Protein AF-A0A379Z6U5-F1 (afdb_monomer)

Solvent-accessible surface area (backbone atoms only — not comparable to full-atom values): 15575 Å² total; per-residue (Å²): 134,88,82,63,94,86,76,64,78,90,74,69,80,68,64,31,36,33,32,33,70,75,71,80,88,78,58,94,69,78,56,52,78,29,74,42,62,67,61,48,60,70,67,71,66,78,42,59,33,38,37,38,33,49,62,50,71,61,37,39,52,42,42,52,54,39,56,63,33,85,69,37,49,79,29,48,32,24,27,69,61,86,31,93,47,34,81,52,61,39,72,45,70,59,59,93,86,44,64,69,60,50,53,54,40,50,58,46,55,75,65,66,77,73,74,89,65,92,46,61,67,57,55,51,52,50,47,43,65,56,37,75,86,61,62,97,50,72,45,84,37,81,92,43,48,70,36,53,45,38,61,58,42,33,62,70,52,76,33,71,68,51,28,49,54,51,50,52,54,33,43,77,67,66,76,46,76,93,88,74,92,86,80,79,83,45,58,39,92,86,78,50,34,24,86,81,56,73,75,72,56,42,92,86,78,62,42,67,92,69,78,94,68,63,71,42,72,38,89,90,78,71,52,70,47,47,47,71,69,23,55,51,102,87,48,46,29,39,81,86,78,64,51,68,63,89,73,85,79,82,128

Organism: NCBI:txid38313

Secondary structure (DSSP, 8-state):
----TTS--S-TT---EEEE---TTS--S--EEESSHHHHHHHT---SEEEEE--HHHHHHHHHHHHHSTTTTTSEEEESS--TTHHHHS--B--S--HHHHHHHHHHHHH--------HHHHHHHHHHHSTT-----EE-TTSTTSEE-HHHHHHHSSHHHHHHHHHHHHHTTSS---------PPPTTT---TT------TTT--S------EEE-TTT--EEEHHHHEETTEEB-TTT-PBP------

Structure (mmCIF, N/CA/C/O backbone):
data_AF-A0A379Z6U5-F1
#
_entry.id   AF-A0A379Z6U5-F1
#
loop_
_atom_site.group_PDB
_atom_site.id
_atom_site.type_symbol
_atom_site.label_atom_id
_atom_site.label_alt_id
_atom_site.label_comp_id
_atom_site.label_asym_id
_atom_site.label_entity_id
_atom_site.label_seq_id
_atom_site.pdbx_PDB_ins_code
_atom_site.Cartn_x
_atom_site.Cartn_y
_atom_site.Cartn_z
_atom_site.occupancy
_atom_site.B_iso_or_equiv
_atom_site.auth_seq_id
_atom_site.auth_comp_id
_atom_site.auth_asym_id
_atom_site.auth_atom_id
_atom_site.pdbx_PDB_model_num
ATOM 1 N N . MET A 1 1 ? 27.106 -13.205 -29.663 1.00 30.25 1 MET A N 1
ATOM 2 C CA . MET A 1 1 ? 26.415 -13.130 -30.966 1.00 30.25 1 MET A CA 1
ATOM 3 C C . MET A 1 1 ? 25.100 -12.434 -30.697 1.00 30.25 1 MET A C 1
ATOM 5 O O . MET A 1 1 ? 24.301 -12.972 -29.947 1.00 30.25 1 MET A O 1
ATOM 9 N N . SER A 1 2 ? 24.960 -11.198 -31.166 1.00 30.30 2 SER A N 1
ATOM 10 C CA . SER A 1 2 ? 23.811 -10.343 -30.867 1.00 30.30 2 SER A CA 1
ATOM 11 C C . SER A 1 2 ? 22.607 -10.814 -31.672 1.00 30.30 2 SER A C 1
ATOM 13 O O . SER A 1 2 ? 22.621 -10.712 -32.896 1.00 30.30 2 SER A O 1
ATOM 15 N N . ILE A 1 3 ? 21.597 -11.355 -30.995 1.00 31.55 3 ILE A N 1
ATOM 16 C CA . ILE A 1 3 ? 20.322 -11.697 -31.622 1.00 31.55 3 ILE A CA 1
ATOM 17 C C . ILE A 1 3 ? 19.499 -10.410 -31.664 1.00 31.55 3 ILE A C 1
ATOM 19 O O . ILE A 1 3 ? 19.127 -9.864 -30.627 1.00 31.55 3 ILE A O 1
ATOM 23 N N . THR A 1 4 ? 19.277 -9.878 -32.864 1.00 36.94 4 THR A N 1
ATOM 24 C CA . THR A 1 4 ? 18.363 -8.761 -33.097 1.00 36.94 4 THR A CA 1
ATOM 25 C C . THR A 1 4 ? 16.936 -9.275 -33.254 1.00 36.94 4 THR A C 1
ATOM 27 O O . THR A 1 4 ? 16.675 -10.374 -33.735 1.00 36.94 4 THR A O 1
ATOM 30 N N . ARG A 1 5 ? 15.995 -8.422 -32.851 1.00 40.56 5 ARG A N 1
ATOM 31 C CA . ARG A 1 5 ? 14.553 -8.654 -32.679 1.00 40.56 5 ARG A CA 1
ATOM 32 C C . ARG A 1 5 ? 13.773 -9.111 -33.931 1.00 40.56 5 ARG A C 1
ATOM 34 O O . ARG A 1 5 ? 12.556 -9.229 -33.868 1.00 40.56 5 ARG A O 1
ATOM 41 N N . ALA A 1 6 ? 14.445 -9.335 -35.059 1.00 36.47 6 ALA A N 1
ATOM 42 C CA . ALA A 1 6 ? 13.825 -9.688 -36.333 1.00 36.47 6 ALA A CA 1
ATOM 43 C C . ALA A 1 6 ? 13.586 -11.202 -36.518 1.00 36.47 6 ALA A C 1
ATOM 45 O O . ALA A 1 6 ? 12.763 -11.565 -37.351 1.00 36.47 6 ALA A O 1
ATOM 46 N N . ASP A 1 7 ? 14.232 -12.068 -35.728 1.00 30.22 7 ASP A N 1
ATOM 47 C CA . ASP A 1 7 ? 14.256 -13.520 -35.992 1.00 30.22 7 ASP A CA 1
ATOM 48 C C . ASP A 1 7 ? 13.428 -14.388 -35.021 1.00 30.22 7 ASP A C 1
ATOM 50 O O . ASP A 1 7 ? 13.522 -15.614 -35.057 1.00 30.22 7 ASP A O 1
ATOM 54 N N . ILE A 1 8 ? 12.603 -13.807 -34.142 1.00 39.53 8 ILE A N 1
ATOM 55 C CA . ILE A 1 8 ? 11.968 -14.575 -33.053 1.00 39.53 8 ILE A CA 1
ATOM 56 C C . ILE A 1 8 ? 10.470 -14.783 -33.305 1.00 39.53 8 ILE A C 1
ATOM 58 O O . ILE A 1 8 ? 9.631 -13.915 -33.063 1.00 39.53 8 ILE A O 1
ATOM 62 N N . SER A 1 9 ? 10.135 -15.988 -33.767 1.00 30.53 9 SER A N 1
ATOM 63 C CA . SER A 1 9 ? 8.777 -16.517 -33.871 1.00 30.53 9 SER A CA 1
ATOM 64 C C . SER A 1 9 ? 8.204 -16.864 -32.490 1.00 30.53 9 SER A C 1
ATOM 66 O O . SER A 1 9 ? 8.707 -17.765 -31.831 1.00 30.53 9 SER A O 1
ATOM 68 N N . VAL A 1 10 ? 7.112 -16.199 -32.097 1.00 35.62 10 VAL A N 1
ATOM 69 C CA . VAL A 1 10 ? 6.097 -16.617 -31.095 1.00 35.62 10 VAL A CA 1
ATOM 70 C C . VAL A 1 10 ? 6.553 -16.797 -29.623 1.00 35.62 10 VAL A C 1
ATOM 72 O O . VAL A 1 10 ? 5.736 -16.589 -28.734 1.00 35.62 10 VAL A O 1
ATOM 75 N N . GLU A 1 11 ? 7.833 -17.025 -29.319 1.00 37.97 11 GLU A N 1
ATOM 76 C CA . GLU A 1 11 ? 8.406 -17.038 -27.950 1.00 37.97 11 GLU A CA 1
ATOM 77 C C . GLU A 1 11 ? 8.866 -15.639 -27.465 1.00 37.97 11 GLU A C 1
ATOM 79 O O . GLU A 1 11 ? 9.409 -15.474 -26.375 1.00 37.97 11 GLU A O 1
ATOM 84 N N . ALA A 1 12 ? 8.621 -14.597 -28.265 1.00 39.97 12 ALA A N 1
ATOM 85 C CA . ALA A 1 12 ? 9.206 -13.257 -28.141 1.00 39.97 12 ALA A CA 1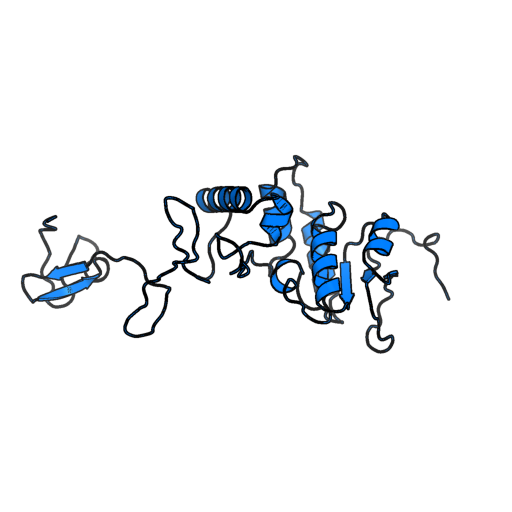
ATOM 86 C C . ALA A 1 12 ? 8.562 -12.308 -27.096 1.00 39.97 12 ALA A C 1
ATOM 88 O O . ALA A 1 12 ? 8.821 -11.107 -27.137 1.00 39.97 12 ALA A O 1
ATOM 89 N N . GLN A 1 13 ? 7.719 -12.788 -26.173 1.00 48.38 13 GLN A N 1
ATOM 90 C CA . GLN A 1 13 ? 6.998 -11.917 -25.217 1.00 48.38 13 GLN A CA 1
ATOM 91 C C . GLN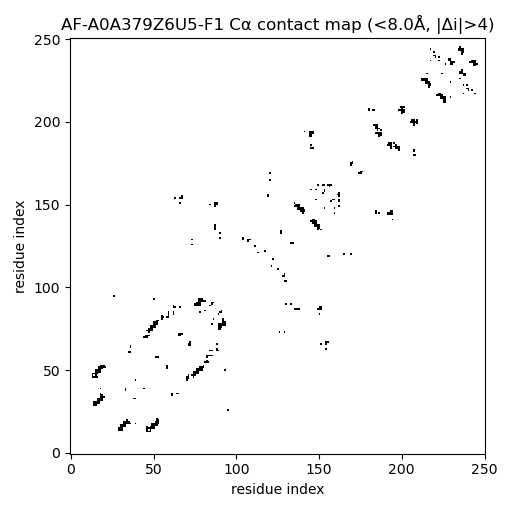 A 1 13 ? 7.673 -11.750 -23.846 1.00 48.38 13 GLN A C 1
ATOM 93 O O . GLN A 1 13 ? 7.189 -10.987 -23.018 1.00 48.38 13 GLN A O 1
ATOM 98 N N . ALA A 1 14 ? 8.808 -12.408 -23.607 1.00 61.72 14 ALA A N 1
ATOM 99 C CA . ALA A 1 14 ? 9.324 -12.597 -22.255 1.00 61.72 14 ALA A CA 1
ATOM 100 C C . ALA A 1 14 ? 10.752 -12.092 -22.014 1.00 61.72 14 ALA A C 1
ATOM 102 O O . ALA A 1 14 ? 11.354 -12.527 -21.040 1.00 61.72 14 ALA A O 1
ATOM 103 N N . ILE A 1 15 ? 11.330 -11.234 -22.866 1.00 73.50 15 ILE A N 1
ATOM 104 C CA . ILE A 1 15 ? 12.656 -10.670 -22.559 1.00 73.50 15 ILE A CA 1
ATOM 105 C C . ILE A 1 15 ? 12.474 -9.693 -21.391 1.00 73.50 15 ILE A C 1
ATOM 107 O O . ILE A 1 15 ? 11.819 -8.663 -21.568 1.00 73.50 15 ILE A O 1
ATOM 111 N N . PRO A 1 16 ? 12.987 -10.000 -20.186 1.00 83.88 16 PRO A N 1
ATOM 112 C CA . PRO A 1 16 ? 12.850 -9.096 -19.062 1.00 83.88 16 PRO A CA 1
ATOM 113 C C . PRO A 1 16 ? 13.709 -7.846 -19.286 1.00 83.88 16 PRO A C 1
ATOM 115 O O . PRO A 1 16 ? 14.782 -7.888 -19.891 1.00 83.88 16 PRO A O 1
ATOM 118 N N . CYS A 1 17 ? 13.244 -6.722 -18.759 1.00 89.81 17 CYS A N 1
ATOM 119 C CA . CYS A 1 17 ? 13.973 -5.464 -18.781 1.00 89.81 17 CYS A CA 1
ATOM 120 C C . CYS A 1 17 ? 14.811 -5.308 -17.506 1.00 89.81 17 CYS A C 1
ATOM 122 O O . CYS A 1 17 ? 14.369 -5.671 -16.414 1.00 89.81 17 CYS A O 1
ATOM 124 N N . TRP A 1 18 ? 16.009 -4.745 -17.639 1.00 91.00 18 TRP A N 1
ATOM 125 C CA . TRP A 1 18 ? 16.866 -4.303 -16.546 1.00 91.00 18 TRP A CA 1
ATOM 126 C C . TRP A 1 18 ? 17.101 -2.799 -16.654 1.00 91.00 18 TRP A C 1
ATOM 128 O O . TRP A 1 18 ? 17.550 -2.325 -17.692 1.00 91.00 18 TRP A O 1
ATOM 138 N N . ILE A 1 19 ? 16.859 -2.051 -15.580 1.00 92.25 19 ILE A N 1
ATOM 139 C CA . ILE A 1 19 ? 17.109 -0.609 -15.521 1.00 92.25 19 ILE A CA 1
ATOM 140 C C . ILE A 1 19 ? 18.116 -0.319 -14.407 1.00 92.25 19 ILE A C 1
ATOM 142 O O . ILE A 1 19 ? 1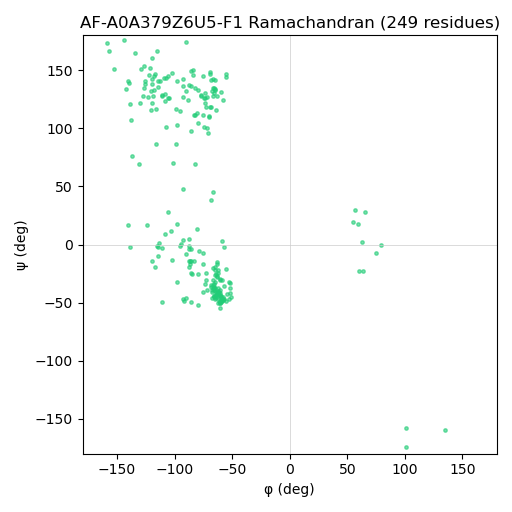7.878 -0.629 -13.235 1.00 92.25 19 ILE A O 1
ATOM 146 N N . GLY A 1 20 ? 19.238 0.299 -14.776 1.00 90.31 20 GLY A N 1
ATOM 147 C CA . GLY A 1 20 ? 20.309 0.687 -13.862 1.00 90.31 20 GLY A CA 1
ATOM 148 C C . GLY A 1 20 ? 21.510 -0.259 -13.868 1.00 90.31 20 GLY A C 1
ATOM 149 O O . GLY A 1 20 ? 21.770 -0.979 -14.832 1.00 90.31 20 GLY A O 1
ATOM 150 N N . PHE A 1 21 ? 22.284 -0.248 -12.782 1.00 85.06 21 PHE A N 1
ATOM 151 C CA . PHE A 1 21 ? 23.579 -0.930 -12.720 1.00 85.06 21 PHE A CA 1
ATOM 152 C C . PHE A 1 21 ? 23.421 -2.450 -12.824 1.00 85.06 21 PHE A C 1
ATOM 154 O O . PHE A 1 21 ? 22.653 -3.055 -12.075 1.00 85.06 21 PHE A O 1
ATOM 161 N N . ARG A 1 22 ? 24.181 -3.096 -13.712 1.00 79.12 22 ARG A N 1
ATOM 162 C CA . ARG A 1 22 ? 24.188 -4.557 -13.867 1.00 79.12 22 ARG A CA 1
ATOM 163 C C . ARG A 1 22 ? 25.590 -5.104 -13.614 1.00 79.12 22 ARG A C 1
ATOM 165 O O . ARG A 1 22 ? 26.499 -4.849 -14.397 1.00 79.12 22 ARG A O 1
ATOM 172 N N . ASN A 1 23 ? 25.749 -5.906 -12.562 1.00 66.94 23 ASN A N 1
ATOM 173 C CA . ASN A 1 23 ? 26.948 -6.728 -12.396 1.00 66.94 23 ASN A CA 1
ATOM 174 C C . ASN A 1 23 ? 26.765 -7.996 -13.238 1.00 66.94 23 ASN A C 1
ATOM 176 O O . ASN A 1 23 ? 25.893 -8.818 -12.954 1.00 66.94 23 ASN A O 1
ATOM 180 N N . SER A 1 24 ? 27.554 -8.131 -14.304 1.00 58.06 24 SER A N 1
ATOM 181 C CA . SER A 1 24 ? 27.420 -9.178 -15.328 1.00 58.06 24 SER A CA 1
ATOM 182 C C . SER A 1 24 ? 27.624 -10.609 -14.817 1.00 58.06 24 SER A C 1
ATOM 184 O O . SER A 1 24 ? 27.248 -11.551 -15.504 1.00 58.06 24 SER A O 1
ATOM 186 N N . GLU A 1 25 ? 28.191 -10.791 -13.625 1.00 56.94 25 GLU A N 1
ATOM 187 C CA . GLU A 1 25 ? 28.547 -12.110 -13.083 1.00 56.94 25 GLU A CA 1
ATOM 188 C C . GLU A 1 25 ? 27.408 -12.809 -12.321 1.00 56.94 25 GLU A C 1
ATOM 190 O O . GLU A 1 25 ? 27.499 -14.004 -12.058 1.00 56.94 25 GLU A O 1
ATOM 195 N N . SER A 1 26 ? 26.327 -12.104 -11.963 1.00 53.44 26 SER A N 1
ATOM 196 C CA . SER A 1 26 ? 25.316 -12.642 -11.033 1.00 53.44 26 SER A CA 1
ATOM 197 C C . SER A 1 26 ? 24.021 -13.142 -11.687 1.00 53.44 26 SER A C 1
ATOM 199 O O . SER A 1 26 ? 23.241 -13.818 -11.021 1.00 53.44 26 SER A O 1
ATOM 201 N N . TYR A 1 27 ? 23.766 -12.830 -12.965 1.00 61.00 27 TYR A N 1
ATOM 202 C CA . TYR A 1 27 ? 22.443 -13.018 -13.578 1.00 61.00 27 TYR A CA 1
ATOM 203 C C . TYR A 1 27 ? 22.553 -13.597 -14.995 1.00 61.00 27 TYR A C 1
ATOM 205 O O . TYR A 1 27 ? 22.955 -12.897 -15.924 1.00 61.00 27 TYR A O 1
ATOM 213 N N . SER A 1 28 ? 22.193 -14.875 -15.151 1.00 55.09 28 SER A N 1
ATOM 214 C CA . SER A 1 28 ? 22.367 -15.672 -16.378 1.00 55.09 28 SER A CA 1
ATOM 215 C C . SER A 1 28 ? 21.329 -15.422 -17.480 1.00 55.09 28 SER A C 1
ATOM 217 O O . SER A 1 28 ? 21.461 -15.984 -18.563 1.00 55.09 28 SER A O 1
ATOM 219 N N . THR A 1 29 ? 20.295 -14.614 -17.228 1.00 63.47 29 THR A N 1
ATOM 220 C CA . THR A 1 29 ? 19.213 -14.350 -18.191 1.00 63.47 29 THR A CA 1
ATOM 221 C C . THR A 1 29 ? 19.584 -13.233 -19.176 1.00 63.47 29 THR A C 1
ATOM 223 O O . THR A 1 29 ? 20.259 -12.261 -18.815 1.00 63.47 29 THR A O 1
ATOM 226 N N . ASP A 1 30 ? 19.109 -13.344 -20.418 1.00 75.69 30 ASP A N 1
ATOM 227 C CA . ASP A 1 30 ? 19.178 -12.274 -21.416 1.00 75.69 30 ASP A CA 1
ATOM 228 C C . ASP A 1 30 ? 18.180 -11.166 -21.044 1.00 75.69 30 ASP A C 1
ATOM 230 O O . ASP A 1 30 ? 16.978 -11.302 -21.251 1.00 75.69 30 ASP A O 1
ATOM 234 N N . PHE A 1 31 ? 18.678 -10.082 -20.443 1.00 81.69 31 PHE A N 1
ATOM 235 C CA . PHE A 1 31 ? 17.904 -8.869 -20.172 1.00 81.69 31 PHE A CA 1
ATOM 236 C C . PHE A 1 31 ? 18.168 -7.820 -21.248 1.00 81.69 31 PHE A C 1
ATOM 238 O O . PHE A 1 31 ? 19.325 -7.598 -21.622 1.00 81.69 31 PHE A O 1
ATOM 245 N N . GLU A 1 32 ? 17.123 -7.105 -21.655 1.00 87.06 32 GLU A N 1
ATOM 246 C CA . GLU A 1 32 ? 17.300 -5.817 -22.322 1.00 87.06 32 GLU A CA 1
ATOM 247 C C . GLU A 1 32 ? 17.642 -4.761 -21.268 1.00 87.06 32 GLU A C 1
ATOM 249 O O . GLU A 1 32 ? 16.969 -4.670 -20.243 1.00 87.06 32 GLU A O 1
ATOM 254 N N . VAL A 1 33 ? 18.729 -4.016 -21.475 1.00 88.81 33 VAL A N 1
ATOM 255 C CA . VAL A 1 33 ? 19.301 -3.137 -20.448 1.00 88.81 33 VAL A CA 1
ATOM 256 C C . VAL A 1 33 ? 19.102 -1.676 -20.826 1.00 88.81 33 VAL A C 1
ATOM 258 O O . VAL A 1 33 ? 19.510 -1.252 -21.905 1.00 88.81 33 VAL A O 1
ATOM 261 N N . PHE A 1 34 ? 18.552 -0.906 -19.893 1.00 89.00 34 PHE A N 1
ATOM 262 C CA . PHE A 1 34 ? 18.409 0.543 -19.954 1.00 89.00 34 PHE A CA 1
ATOM 263 C C . PHE A 1 34 ? 19.212 1.189 -18.824 1.00 89.00 34 PHE A C 1
ATOM 265 O O . PHE A 1 34 ? 19.331 0.635 -17.727 1.00 89.00 34 PHE A O 1
ATOM 272 N N . ASN A 1 35 ? 19.763 2.375 -19.075 1.00 85.25 35 ASN A N 1
ATOM 273 C CA . ASN A 1 35 ? 20.502 3.105 -18.045 1.00 85.25 35 ASN A CA 1
ATOM 274 C C . ASN A 1 35 ? 19.548 3.741 -17.029 1.00 85.25 35 ASN A C 1
ATOM 276 O O . ASN A 1 35 ? 19.801 3.691 -15.825 1.00 85.25 35 ASN A O 1
ATOM 280 N N . ASP A 1 36 ? 18.436 4.295 -17.515 1.00 87.56 36 ASP A N 1
ATOM 281 C CA . ASP A 1 36 ? 17.401 4.923 -16.704 1.00 87.56 36 ASP A CA 1
ATOM 282 C C . ASP A 1 36 ? 15.986 4.677 -17.262 1.00 87.56 36 ASP A C 1
ATOM 284 O O . ASP A 1 36 ? 15.788 4.038 -18.298 1.00 87.56 36 ASP A O 1
ATOM 288 N N . VAL A 1 37 ? 14.975 5.151 -16.528 1.00 88.62 37 VAL A N 1
ATOM 289 C CA . VAL A 1 37 ? 13.565 4.982 -16.909 1.00 88.62 37 VAL A CA 1
ATOM 290 C C . VAL A 1 37 ? 13.167 5.865 -18.092 1.00 88.62 37 VAL A C 1
ATOM 292 O O . VAL A 1 37 ? 12.244 5.511 -18.819 1.00 88.62 37 VAL A O 1
ATOM 295 N N . SER A 1 38 ? 13.849 6.982 -18.335 1.00 87.38 38 SER A N 1
ATOM 296 C CA . SER A 1 38 ? 13.539 7.851 -19.476 1.00 87.38 38 SER A CA 1
ATOM 297 C C . SER A 1 38 ? 13.841 7.133 -20.787 1.00 87.38 38 SER A C 1
ATOM 299 O O . SER A 1 38 ? 12.997 7.134 -21.683 1.00 87.38 38 SER A O 1
ATOM 301 N N . ASP A 1 39 ? 14.989 6.453 -20.863 1.00 86.56 39 ASP A N 1
ATOM 302 C CA . ASP A 1 39 ? 15.371 5.620 -22.008 1.00 86.56 39 ASP A CA 1
ATOM 303 C C . ASP A 1 39 ? 14.361 4.484 -22.235 1.00 86.56 39 ASP A C 1
ATOM 305 O O . ASP A 1 39 ? 13.924 4.238 -23.361 1.00 86.56 39 ASP A O 1
ATOM 309 N N . PHE A 1 40 ? 13.937 3.830 -21.149 1.00 87.81 40 PHE A N 1
ATOM 310 C CA . PHE A 1 40 ? 12.910 2.787 -21.181 1.00 87.81 40 PHE A CA 1
ATOM 311 C C . PHE A 1 40 ? 11.581 3.304 -21.753 1.00 87.81 40 PHE A C 1
ATOM 313 O O . PHE A 1 40 ? 10.992 2.684 -22.638 1.00 87.81 40 PHE A O 1
ATOM 320 N N . LEU A 1 41 ? 11.107 4.457 -21.273 1.00 85.81 41 LEU A N 1
ATOM 321 C CA . LEU A 1 41 ? 9.849 5.047 -21.733 1.00 85.81 41 LEU A CA 1
ATOM 322 C C . LEU A 1 41 ? 9.944 5.535 -23.182 1.00 85.81 41 LEU A C 1
ATOM 324 O O . LEU A 1 41 ? 8.974 5.412 -23.929 1.00 85.81 41 LEU A O 1
ATOM 328 N N . ALA A 1 42 ? 11.105 6.047 -23.596 1.00 85.12 42 ALA A N 1
ATOM 329 C CA . ALA A 1 42 ? 11.353 6.491 -24.964 1.00 85.12 42 ALA A CA 1
ATOM 330 C C . ALA A 1 42 ? 11.352 5.335 -25.975 1.00 85.12 42 ALA A C 1
ATOM 332 O O . ALA A 1 42 ? 10.955 5.535 -27.123 1.00 85.12 42 ALA A O 1
ATOM 333 N N . ALA A 1 43 ? 11.744 4.126 -25.558 1.00 82.75 43 ALA A N 1
ATOM 334 C CA . ALA A 1 43 ? 11.672 2.942 -26.409 1.00 82.75 43 ALA A CA 1
ATOM 335 C C . ALA A 1 43 ? 10.224 2.588 -26.800 1.00 82.75 43 ALA A C 1
ATOM 337 O O . ALA A 1 43 ? 10.002 2.007 -27.863 1.00 82.75 43 ALA A O 1
ATOM 338 N N . GLY A 1 44 ? 9.237 2.956 -25.971 1.00 77.19 44 GLY A N 1
ATOM 339 C CA . GLY A 1 44 ? 7.814 2.736 -26.253 1.00 77.19 44 GLY A CA 1
ATOM 340 C C . GLY A 1 44 ? 7.426 1.257 -26.309 1.00 77.19 44 GLY A C 1
ATOM 341 O O . GLY A 1 44 ? 6.513 0.882 -27.043 1.00 77.19 44 GLY A O 1
ATOM 342 N N . LEU A 1 45 ? 8.155 0.412 -25.579 1.00 77.06 45 LEU A N 1
ATOM 343 C CA . LEU A 1 45 ? 7.976 -1.034 -25.564 1.00 77.06 45 LEU A CA 1
ATOM 344 C C . LEU A 1 45 ? 7.297 -1.480 -24.270 1.00 77.06 45 LEU A C 1
ATOM 346 O O . LEU A 1 45 ? 7.572 -0.948 -23.194 1.00 77.06 45 LEU A O 1
ATOM 350 N N . ASP A 1 46 ? 6.458 -2.504 -24.382 1.00 81.31 46 ASP A N 1
ATOM 351 C CA . ASP A 1 46 ? 5.831 -3.135 -23.229 1.00 81.31 46 ASP A CA 1
ATOM 352 C C . ASP A 1 46 ? 6.729 -4.250 -22.695 1.00 81.31 46 ASP A C 1
ATOM 354 O O . ASP A 1 46 ? 7.078 -5.185 -23.419 1.00 81.31 46 ASP A O 1
ATOM 358 N N . TYR A 1 47 ? 7.063 -4.166 -21.408 1.00 86.50 47 TYR A N 1
ATOM 359 C CA . TYR A 1 47 ? 7.776 -5.219 -20.693 1.00 86.50 47 TYR A CA 1
ATOM 360 C C . TYR A 1 47 ? 6.918 -5.747 -19.564 1.00 86.50 47 TYR A C 1
ATOM 362 O O . TYR A 1 47 ? 6.359 -4.996 -18.766 1.00 86.50 47 TYR A O 1
ATOM 370 N N . GLU A 1 48 ? 6.847 -7.067 -19.474 1.00 87.00 48 GLU A N 1
ATOM 371 C CA . GLU A 1 48 ? 6.073 -7.739 -18.437 1.00 87.00 48 GLU A CA 1
ATOM 372 C C . GLU A 1 48 ? 6.856 -7.900 -17.136 1.00 87.00 48 GLU A C 1
ATOM 374 O O . GLU A 1 48 ? 6.255 -7.948 -16.065 1.00 87.00 48 GLU A O 1
ATOM 379 N N . VAL A 1 49 ? 8.187 -7.933 -17.228 1.00 90.00 49 VAL A N 1
ATOM 380 C CA . VAL A 1 49 ? 9.111 -8.017 -16.096 1.00 90.00 49 VAL A CA 1
ATOM 381 C C . VAL A 1 49 ? 10.131 -6.894 -16.208 1.00 90.00 49 VAL A C 1
ATOM 383 O O . VAL A 1 49 ? 10.781 -6.741 -17.242 1.00 90.00 49 VAL A O 1
ATOM 386 N N . ILE A 1 50 ? 10.280 -6.121 -15.135 1.00 93.00 50 ILE A N 1
ATOM 387 C CA . ILE A 1 50 ? 11.201 -4.988 -15.049 1.00 93.00 50 ILE A CA 1
ATOM 388 C C . ILE A 1 50 ? 12.010 -5.133 -13.763 1.00 93.00 50 ILE A C 1
ATOM 390 O O . ILE A 1 50 ? 11.445 -5.180 -12.674 1.00 93.00 50 ILE A O 1
ATOM 394 N N . CYS A 1 51 ? 13.330 -5.191 -13.876 1.00 93.25 51 CYS A N 1
ATOM 395 C CA . CYS A 1 51 ? 14.251 -5.273 -12.749 1.00 93.25 51 CYS A CA 1
ATOM 396 C C . CYS A 1 51 ? 14.950 -3.929 -12.557 1.00 93.25 51 CYS A C 1
ATOM 398 O O . CYS A 1 51 ? 15.548 -3.411 -13.496 1.00 93.25 51 CYS A O 1
ATOM 400 N N . LEU A 1 52 ? 14.885 -3.365 -11.352 1.00 95.00 52 LEU A N 1
ATOM 401 C CA . LEU A 1 52 ? 15.503 -2.085 -11.013 1.00 95.00 52 LEU A CA 1
ATOM 402 C C . LEU A 1 52 ? 16.707 -2.291 -10.098 1.00 95.00 52 LEU A C 1
ATOM 404 O O . LEU A 1 52 ? 16.603 -2.931 -9.047 1.00 95.00 52 LEU A O 1
ATOM 408 N N . ASN A 1 53 ? 17.832 -1.694 -10.477 1.00 94.00 53 ASN A N 1
ATOM 409 C CA . ASN A 1 53 ? 19.004 -1.566 -9.620 1.00 94.00 53 ASN A CA 1
ATOM 410 C C . ASN A 1 53 ? 19.590 -0.157 -9.744 1.00 94.00 53 ASN A C 1
ATOM 412 O O . ASN A 1 53 ? 20.592 0.077 -10.425 1.00 94.00 53 ASN A O 1
ATOM 416 N N . LEU A 1 54 ? 18.917 0.795 -9.104 1.00 94.31 54 LEU A N 1
ATOM 417 C CA . LEU A 1 54 ? 19.262 2.213 -9.128 1.00 94.31 54 LEU A CA 1
ATOM 418 C C . LEU A 1 54 ? 19.571 2.707 -7.70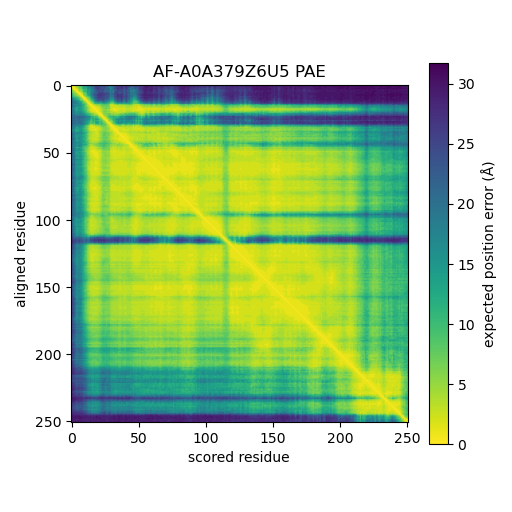4 1.00 94.31 54 LEU A C 1
ATOM 420 O O . LEU A 1 54 ? 19.148 2.084 -6.727 1.00 94.31 54 LEU A O 1
ATOM 424 N N . PRO A 1 55 ? 20.275 3.843 -7.549 1.00 95.00 55 PRO A N 1
ATOM 425 C CA . PRO A 1 55 ? 20.370 4.524 -6.260 1.00 95.00 55 PRO A CA 1
ATOM 426 C C . PRO A 1 55 ? 18.975 4.833 -5.702 1.00 95.00 55 PRO A C 1
ATOM 428 O O . PRO A 1 55 ? 18.065 5.133 -6.471 1.00 95.00 55 PRO A O 1
ATOM 431 N N . ALA A 1 56 ? 18.808 4.796 -4.376 1.00 95.56 56 ALA A N 1
ATOM 432 C CA . ALA A 1 56 ? 17.490 4.809 -3.727 1.00 95.56 56 ALA A CA 1
ATOM 433 C C . ALA A 1 56 ? 16.552 5.936 -4.205 1.00 95.56 56 ALA A C 1
ATOM 435 O O . ALA A 1 56 ? 15.394 5.669 -4.514 1.00 95.56 56 ALA A O 1
ATOM 436 N N . GLU A 1 57 ? 17.055 7.168 -4.326 1.00 95.56 57 GLU A N 1
ATOM 437 C CA . GLU A 1 57 ? 16.265 8.317 -4.794 1.00 95.56 57 GLU A CA 1
ATOM 438 C C . GLU A 1 57 ? 15.808 8.155 -6.253 1.00 95.56 57 GLU A C 1
ATOM 440 O O . GLU A 1 57 ? 14.630 8.324 -6.565 1.00 95.56 57 GLU A O 1
ATOM 445 N N . ALA A 1 58 ? 16.719 7.756 -7.146 1.00 95.38 58 ALA A N 1
ATOM 446 C CA . ALA A 1 58 ? 16.398 7.502 -8.549 1.00 95.38 58 ALA A CA 1
ATOM 447 C C . ALA A 1 58 ? 15.454 6.300 -8.710 1.00 95.38 58 ALA A C 1
ATOM 449 O O . ALA A 1 58 ? 14.587 6.308 -9.582 1.00 95.38 58 ALA A O 1
ATOM 450 N N . GLN A 1 59 ? 15.583 5.285 -7.852 1.00 96.75 59 GLN A N 1
ATOM 451 C CA . GLN A 1 59 ? 14.706 4.120 -7.852 1.00 96.75 59 GLN A CA 1
ATOM 452 C C . GLN A 1 59 ? 13.276 4.474 -7.433 1.00 96.75 59 GLN A C 1
ATOM 454 O O . GLN A 1 59 ? 12.326 3.994 -8.046 1.00 96.75 59 GLN A O 1
ATOM 459 N N . ASP A 1 60 ? 13.102 5.329 -6.427 1.00 97.19 60 ASP A N 1
ATOM 460 C CA . ASP A 1 60 ? 11.774 5.787 -6.011 1.00 97.19 60 ASP A CA 1
ATOM 461 C C . ASP A 1 60 ? 11.087 6.594 -7.125 1.00 97.19 60 ASP A C 1
ATOM 463 O O . ASP A 1 60 ? 9.909 6.367 -7.412 1.00 97.19 60 ASP A O 1
ATOM 467 N N . GLN A 1 61 ? 11.831 7.457 -7.826 1.00 96.81 61 GLN A N 1
ATOM 468 C CA . GLN A 1 61 ? 11.316 8.166 -9.005 1.00 96.81 61 GLN A CA 1
ATOM 469 C C . GLN A 1 61 ? 10.961 7.208 -10.147 1.00 96.81 61 GLN A C 1
ATOM 471 O O . GLN A 1 61 ? 9.890 7.327 -10.743 1.00 96.81 61 GLN A O 1
ATOM 476 N N . ALA A 1 62 ? 11.815 6.218 -10.410 1.00 96.56 62 ALA A N 1
ATOM 477 C CA . ALA A 1 62 ? 11.571 5.170 -11.393 1.00 96.56 62 ALA A CA 1
ATOM 478 C C . ALA A 1 62 ? 10.282 4.388 -11.094 1.00 96.56 62 ALA A C 1
ATOM 480 O O . ALA A 1 62 ? 9.446 4.198 -11.977 1.00 96.56 62 ALA A O 1
ATOM 481 N N . LEU A 1 63 ? 10.086 3.974 -9.840 1.00 97.56 63 LEU A N 1
ATOM 482 C CA . LEU A 1 63 ? 8.889 3.261 -9.394 1.00 97.56 63 LEU A CA 1
ATOM 483 C C . LEU A 1 63 ? 7.619 4.093 -9.593 1.00 97.56 63 LEU A C 1
ATOM 485 O O . LEU A 1 63 ? 6.621 3.570 -10.089 1.00 97.56 63 LEU A O 1
ATOM 489 N N . ILE A 1 64 ? 7.659 5.382 -9.241 1.00 97.00 64 ILE A N 1
ATOM 490 C CA . ILE A 1 64 ? 6.547 6.315 -9.465 1.00 97.00 64 ILE A CA 1
ATOM 491 C C . ILE A 1 64 ? 6.236 6.420 -10.959 1.00 97.00 64 ILE A C 1
ATOM 493 O O . ILE A 1 64 ? 5.085 6.250 -11.357 1.00 97.00 64 ILE A O 1
ATOM 497 N N . GLN A 1 65 ? 7.251 6.663 -11.792 1.00 95.62 65 GLN A N 1
ATOM 498 C CA . GLN A 1 65 ? 7.079 6.811 -13.236 1.00 95.62 65 GLN A CA 1
ATOM 499 C C . GLN A 1 65 ? 6.478 5.552 -13.860 1.00 95.62 65 GLN A C 1
ATOM 501 O O . GLN A 1 65 ? 5.468 5.651 -14.548 1.00 95.62 65 GLN A O 1
ATOM 506 N N . LEU A 1 66 ? 7.027 4.370 -13.571 1.00 95.19 66 LEU A N 1
ATOM 507 C CA . LEU A 1 66 ? 6.522 3.102 -14.101 1.00 95.19 66 LEU A CA 1
ATOM 508 C C . LEU A 1 66 ? 5.080 2.822 -13.647 1.00 95.19 66 LEU A C 1
ATOM 510 O O . LEU A 1 66 ? 4.237 2.428 -14.447 1.00 95.19 66 LEU A O 1
ATOM 514 N N . ARG A 1 67 ? 4.740 3.091 -12.382 1.00 94.81 67 ARG A N 1
ATOM 515 C CA . ARG A 1 67 ? 3.367 2.910 -11.878 1.00 94.81 67 ARG A CA 1
ATOM 516 C C . ARG A 1 67 ? 2.383 3.992 -12.329 1.00 94.81 67 ARG A C 1
ATOM 518 O O . ARG A 1 67 ? 1.188 3.837 -12.105 1.00 94.81 67 ARG A O 1
ATOM 525 N N . CYS A 1 68 ? 2.835 5.054 -12.983 1.00 92.56 68 CYS A N 1
ATOM 526 C CA . CYS A 1 68 ? 1.948 6.009 -13.648 1.00 92.56 68 CYS A CA 1
ATOM 527 C C . CYS A 1 68 ? 1.612 5.608 -15.091 1.00 92.56 68 CYS A C 1
ATOM 529 O O . CYS A 1 68 ? 0.629 6.105 -15.639 1.00 92.56 68 CYS A O 1
ATOM 531 N N . GLN A 1 69 ? 2.404 4.735 -15.720 1.00 89.44 69 GLN A N 1
ATOM 532 C CA . GLN A 1 69 ? 2.245 4.411 -17.137 1.00 89.44 69 GLN A CA 1
ATOM 533 C C . GLN A 1 69 ? 1.300 3.225 -17.347 1.00 89.44 69 GLN A C 1
ATOM 535 O O . GLN A 1 69 ? 1.491 2.179 -16.724 1.00 89.44 69 GLN A O 1
ATOM 540 N N . PRO A 1 70 ? 0.315 3.317 -18.261 1.00 86.44 70 PRO A N 1
ATOM 541 C CA . PRO A 1 70 ? -0.581 2.199 -18.557 1.00 86.44 70 PRO A CA 1
ATOM 542 C C . PRO A 1 70 ? 0.143 0.920 -19.007 1.00 86.44 70 PRO A C 1
ATOM 544 O O . PRO A 1 70 ? -0.276 -0.172 -18.629 1.00 86.44 70 PRO A O 1
ATOM 547 N N . SER A 1 71 ? 1.237 1.056 -19.765 1.00 85.44 71 SER A N 1
ATOM 548 C CA . SER A 1 71 ? 2.038 -0.057 -20.297 1.00 85.44 71 SER A CA 1
ATOM 549 C C . SER A 1 71 ? 2.749 -0.870 -19.214 1.00 85.44 71 SER A C 1
ATOM 551 O O . SER A 1 71 ? 2.818 -2.094 -19.301 1.00 85.44 71 SER A O 1
ATOM 553 N N . SER A 1 72 ? 3.246 -0.214 -18.163 1.00 91.06 72 SER A N 1
ATOM 554 C CA . SER A 1 72 ? 4.032 -0.858 -17.103 1.00 91.06 72 SER A CA 1
ATOM 555 C C . SER A 1 72 ? 3.319 -0.943 -15.752 1.00 91.06 72 SER A C 1
ATOM 557 O O . SER A 1 72 ? 3.817 -1.606 -14.840 1.00 91.06 72 SER A O 1
ATOM 559 N N . PHE A 1 73 ? 2.108 -0.389 -15.613 1.00 91.94 73 PHE A N 1
ATOM 560 C CA . PHE A 1 73 ? 1.332 -0.466 -14.371 1.00 91.94 73 PHE A CA 1
ATOM 561 C C . PHE A 1 73 ? 1.135 -1.911 -13.887 1.00 91.94 73 PHE A C 1
ATOM 563 O O . PHE A 1 73 ? 1.295 -2.188 -12.699 1.00 91.94 73 PHE A O 1
ATOM 570 N N . MET A 1 74 ? 0.836 -2.836 -14.806 1.00 91.81 74 MET A N 1
ATOM 571 C CA . MET A 1 74 ? 0.643 -4.269 -14.524 1.00 91.81 74 MET A CA 1
ATOM 572 C C . MET A 1 74 ? 1.919 -5.108 -14.680 1.00 91.81 74 MET A C 1
ATOM 574 O O . MET A 1 74 ? 1.861 -6.335 -14.566 1.00 91.81 74 MET A O 1
ATOM 578 N N . ALA A 1 75 ? 3.062 -4.486 -14.969 1.00 92.50 75 ALA A N 1
ATOM 579 C CA . ALA A 1 75 ? 4.328 -5.197 -15.057 1.00 92.50 75 ALA A CA 1
ATOM 580 C C . ALA A 1 75 ? 4.777 -5.670 -13.669 1.00 92.50 75 ALA A C 1
ATOM 582 O O . ALA A 1 75 ? 4.535 -5.007 -12.650 1.00 92.50 75 ALA A O 1
ATOM 583 N N . MET A 1 76 ? 5.445 -6.820 -13.642 1.00 93.75 76 MET A N 1
ATOM 584 C CA . MET A 1 76 ? 6.157 -7.324 -12.480 1.00 93.75 76 MET A CA 1
ATOM 585 C C . MET A 1 76 ? 7.451 -6.524 -12.315 1.00 93.75 76 MET A C 1
ATOM 587 O O . MET A 1 76 ? 8.439 -6.764 -13.004 1.00 93.75 76 MET A O 1
ATOM 591 N N . ILE A 1 77 ? 7.443 -5.566 -11.395 1.00 95.50 77 ILE A N 1
ATOM 592 C CA . ILE A 1 77 ? 8.602 -4.730 -11.086 1.00 95.50 77 ILE A CA 1
ATOM 593 C C . ILE A 1 77 ? 9.339 -5.333 -9.893 1.00 95.50 77 ILE A C 1
ATOM 595 O O . ILE A 1 77 ? 8.799 -5.372 -8.789 1.00 95.50 77 ILE A O 1
ATOM 599 N N . LYS A 1 78 ? 10.572 -5.789 -10.088 1.00 94.56 78 LYS A N 1
ATOM 600 C CA . LYS A 1 78 ? 11.441 -6.329 -9.039 1.00 94.56 78 LYS A CA 1
ATOM 601 C C . LYS A 1 78 ? 12.579 -5.360 -8.757 1.00 94.56 78 LYS A C 1
ATOM 603 O O . LYS A 1 78 ? 13.105 -4.746 -9.678 1.00 94.56 78 LYS A O 1
ATOM 608 N N . VAL A 1 79 ? 12.979 -5.233 -7.498 1.00 95.44 79 VAL A N 1
ATOM 609 C CA . VAL A 1 79 ? 14.129 -4.397 -7.112 1.00 95.44 79 VAL A CA 1
ATOM 610 C C . VAL A 1 79 ? 15.260 -5.268 -6.589 1.00 95.44 79 VAL A C 1
ATOM 612 O O . VAL A 1 79 ? 15.017 -6.244 -5.883 1.00 95.44 79 VAL A O 1
ATOM 615 N N . ILE A 1 80 ? 16.499 -4.934 -6.929 1.00 93.25 80 ILE A N 1
ATOM 616 C CA . ILE A 1 80 ? 17.670 -5.658 -6.421 1.00 93.25 80 ILE A CA 1
ATOM 617 C C . ILE A 1 80 ? 17.977 -5.170 -5.006 1.00 93.25 80 ILE A C 1
ATOM 619 O O . ILE A 1 80 ? 18.061 -5.959 -4.067 1.00 93.25 80 ILE A O 1
ATOM 623 N N . THR A 1 81 ? 18.091 -3.851 -4.853 1.00 93.12 81 THR A N 1
ATOM 624 C CA . THR A 1 81 ? 18.310 -3.194 -3.564 1.00 93.12 81 THR A CA 1
ATOM 625 C C . THR A 1 81 ? 17.046 -2.421 -3.193 1.00 93.12 81 THR A C 1
ATOM 627 O O . THR A 1 81 ? 16.567 -1.644 -4.018 1.00 93.12 81 THR A O 1
ATOM 630 N N . PRO A 1 82 ? 16.467 -2.607 -1.996 1.00 96.12 82 PRO A N 1
ATOM 631 C CA . PRO A 1 82 ? 15.256 -1.892 -1.614 1.00 96.12 82 PRO A CA 1
ATOM 632 C C . PRO A 1 82 ? 15.514 -0.391 -1.414 1.00 96.12 82 PRO A C 1
ATOM 634 O O . PRO A 1 82 ? 16.524 0.024 -0.850 1.00 96.12 82 PRO A O 1
ATOM 637 N N . SER A 1 83 ? 14.546 0.411 -1.840 1.00 96.88 83 SER A N 1
ATOM 638 C CA . SER A 1 83 ? 14.409 1.849 -1.587 1.00 96.88 83 SER A CA 1
ATOM 639 C C . SER A 1 83 ? 13.152 2.115 -0.736 1.00 96.88 83 SER A C 1
ATOM 641 O O . SER A 1 83 ? 12.312 1.215 -0.612 1.00 96.88 83 SER A O 1
ATOM 643 N N . PRO A 1 84 ? 12.970 3.317 -0.157 1.00 96.56 84 PRO A N 1
ATOM 644 C CA . PRO A 1 84 ? 11.800 3.634 0.666 1.00 96.56 84 PRO A CA 1
ATOM 645 C C . PRO A 1 84 ? 10.445 3.325 0.015 1.00 96.56 84 PRO A C 1
ATOM 647 O O . PRO A 1 84 ? 9.550 2.844 0.710 1.00 96.56 84 PRO A O 1
ATOM 650 N N . LEU A 1 85 ? 10.277 3.530 -1.301 1.00 97.12 85 LEU A N 1
ATOM 651 C CA . LEU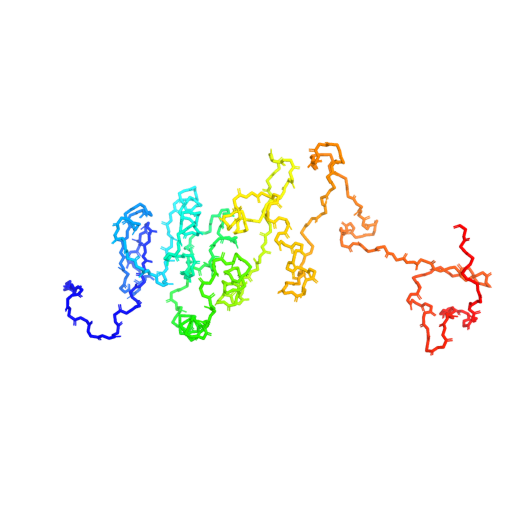 A 1 85 ? 9.014 3.221 -1.987 1.00 97.12 85 LEU A CA 1
ATOM 652 C C . LEU A 1 85 ? 8.891 1.778 -2.495 1.00 97.12 85 LEU A C 1
ATOM 654 O O . LEU A 1 85 ? 7.826 1.391 -2.984 1.00 97.12 85 LEU A O 1
ATOM 658 N N . SER A 1 86 ? 9.936 0.958 -2.362 1.00 97.12 86 SER A N 1
ATOM 659 C CA . SER A 1 86 ? 9.960 -0.402 -2.916 1.00 97.12 86 SER A CA 1
ATOM 660 C C . SER A 1 86 ? 8.856 -1.301 -2.355 1.00 97.12 86 SER A C 1
ATOM 662 O O . SER A 1 86 ? 8.213 -2.006 -3.125 1.00 97.12 86 SER A O 1
ATOM 664 N N . GLU A 1 87 ? 8.571 -1.250 -1.050 1.00 95.44 87 GLU A N 1
ATOM 665 C CA . GLU A 1 87 ? 7.505 -2.071 -0.442 1.00 95.44 87 GLU A CA 1
ATOM 666 C C . GLU A 1 87 ? 6.102 -1.701 -0.964 1.00 95.44 87 GLU A C 1
ATOM 668 O O . GLU A 1 87 ? 5.202 -2.538 -0.991 1.00 95.44 87 GLU A O 1
ATOM 673 N N . TYR A 1 88 ? 5.913 -0.459 -1.417 1.00 97.00 88 TYR A N 1
ATOM 674 C CA . TYR A 1 88 ? 4.604 0.067 -1.803 1.00 97.00 88 TYR A CA 1
ATOM 675 C C . TYR A 1 88 ? 4.357 0.018 -3.310 1.00 97.00 88 TYR A C 1
ATOM 677 O O . TYR A 1 88 ? 3.207 -0.112 -3.734 1.00 97.00 88 TYR A O 1
ATOM 685 N N . LEU A 1 89 ? 5.410 0.164 -4.118 1.00 97.62 89 LEU A N 1
ATOM 686 C CA . LEU A 1 89 ? 5.307 0.306 -5.571 1.00 97.62 89 LEU A CA 1
ATOM 687 C C . LEU A 1 89 ? 5.973 -0.835 -6.349 1.00 97.62 89 LEU A C 1
ATOM 689 O O . LEU A 1 89 ? 5.612 -1.039 -7.506 1.00 97.62 89 LEU A O 1
ATOM 693 N N . ALA A 1 90 ? 6.886 -1.612 -5.763 1.00 97.25 90 ALA A N 1
ATOM 694 C CA . ALA A 1 90 ? 7.449 -2.796 -6.416 1.00 97.25 90 ALA A CA 1
ATOM 695 C C . ALA A 1 90 ? 6.633 -4.067 -6.102 1.00 97.25 90 ALA A C 1
ATOM 697 O O . ALA A 1 90 ? 5.698 -4.067 -5.303 1.00 97.25 90 ALA A O 1
ATOM 698 N N . ASN A 1 91 ? 6.999 -5.173 -6.746 1.00 95.62 91 ASN A N 1
ATOM 699 C CA . ASN A 1 91 ? 6.459 -6.518 -6.533 1.00 95.62 91 ASN A CA 1
ATOM 700 C C . ASN A 1 91 ? 7.457 -7.417 -5.779 1.00 95.62 91 ASN A C 1
ATOM 702 O O . ASN A 1 91 ? 7.457 -8.638 -5.941 1.00 95.62 91 ASN A O 1
ATOM 706 N N . GLY A 1 92 ? 8.319 -6.809 -4.961 1.00 94.31 92 GLY A N 1
ATOM 707 C CA . GLY A 1 92 ? 9.299 -7.494 -4.122 1.00 94.31 92 GLY A CA 1
ATOM 708 C C . GLY A 1 92 ? 10.723 -7.481 -4.676 1.00 94.31 92 GLY A C 1
ATOM 709 O O . GLY A 1 92 ? 11.032 -6.823 -5.672 1.00 94.31 92 GLY A O 1
ATOM 710 N N . LEU A 1 93 ? 11.598 -8.206 -3.982 1.00 93.56 93 LEU A N 1
ATOM 711 C CA . LEU A 1 93 ? 13.007 -8.310 -4.343 1.00 93.56 93 LEU A CA 1
ATOM 712 C C . LEU A 1 93 ? 13.197 -9.221 -5.555 1.00 93.56 93 LEU A C 1
ATOM 714 O O . LEU A 1 93 ? 12.495 -10.223 -5.705 1.00 93.56 93 LEU A O 1
ATOM 718 N N . PHE A 1 94 ? 14.168 -8.881 -6.396 1.00 90.81 94 PHE A N 1
ATOM 719 C CA . PHE A 1 94 ? 14.609 -9.751 -7.473 1.00 90.81 94 PHE A CA 1
ATOM 720 C C . PHE A 1 94 ? 15.266 -11.010 -6.898 1.00 90.81 94 PHE A C 1
ATOM 722 O O . PHE A 1 94 ? 16.087 -10.934 -5.984 1.00 90.81 94 PHE A O 1
ATOM 729 N N . GLN A 1 95 ? 14.905 -12.166 -7.449 1.00 85.69 95 GLN A N 1
ATOM 730 C CA . GLN A 1 95 ? 15.535 -13.451 -7.164 1.00 85.69 95 GLN A CA 1
ATOM 731 C C . GLN A 1 95 ? 15.961 -14.072 -8.499 1.00 85.69 95 GLN A C 1
ATOM 733 O O . GLN A 1 95 ? 15.156 -14.051 -9.427 1.00 85.69 95 GLN A O 1
ATOM 738 N N . PRO A 1 96 ? 17.181 -14.626 -8.627 1.00 76.25 96 PRO A N 1
ATOM 739 C CA . PRO A 1 96 ? 17.654 -15.193 -9.893 1.00 76.25 96 PRO A CA 1
ATOM 740 C C . PRO A 1 96 ? 16.778 -16.331 -10.441 1.00 76.25 96 PRO A C 1
ATOM 742 O O . PRO A 1 96 ? 16.667 -16.483 -11.653 1.00 76.25 96 PRO A O 1
ATOM 745 N N . ASP A 1 97 ? 16.133 -17.102 -9.563 1.00 77.88 97 ASP A N 1
ATOM 746 C CA . ASP A 1 97 ? 15.241 -18.207 -9.928 1.00 77.88 97 ASP A CA 1
ATOM 747 C C . ASP A 1 97 ? 13.762 -17.794 -9.823 1.00 77.88 97 ASP A C 1
ATOM 749 O O . ASP A 1 97 ? 13.036 -18.198 -8.916 1.00 77.88 97 ASP A O 1
ATOM 753 N N . PHE A 1 98 ? 13.316 -16.920 -10.731 1.00 80.50 98 PHE A N 1
ATOM 754 C CA . PHE A 1 98 ? 11.945 -16.384 -10.748 1.00 80.50 98 PHE A CA 1
ATOM 755 C C . PHE A 1 98 ? 11.048 -17.016 -11.826 1.00 80.50 98 PHE A C 1
ATOM 757 O O . PHE A 1 98 ? 9.942 -16.534 -12.076 1.00 80.50 98 PHE A O 1
ATOM 764 N N . LYS A 1 99 ? 11.484 -18.114 -12.463 1.00 80.56 99 LYS A N 1
ATOM 765 C CA . LYS A 1 99 ? 10.751 -18.756 -13.569 1.00 80.56 99 LYS A CA 1
ATOM 766 C C . LYS A 1 99 ? 9.330 -19.158 -13.169 1.00 80.56 99 LYS A C 1
ATOM 768 O O . LYS A 1 99 ? 8.379 -18.857 -13.882 1.00 80.56 99 LYS A O 1
ATOM 773 N N . GLN A 1 100 ? 9.181 -19.792 -12.007 1.00 84.00 100 GLN A N 1
ATOM 774 C CA . GLN A 1 100 ? 7.868 -20.201 -11.508 1.00 84.00 100 GLN A CA 1
ATOM 775 C C . GLN A 1 100 ? 6.966 -18.993 -11.210 1.00 84.00 100 GLN A C 1
ATOM 777 O O . GLN A 1 100 ? 5.762 -19.031 -11.457 1.00 84.00 100 GLN A O 1
ATOM 782 N N . GLU A 1 101 ? 7.539 -17.906 -10.692 1.00 85.19 101 GLU A N 1
ATOM 783 C CA . GLU A 1 101 ? 6.794 -16.672 -10.443 1.00 85.19 101 GLU A CA 1
ATOM 784 C C . GLU A 1 101 ? 6.281 -16.059 -11.754 1.00 85.19 101 GLU A C 1
ATOM 786 O O . GLU A 1 101 ? 5.127 -15.631 -11.829 1.00 85.19 101 GLU A O 1
ATOM 791 N N . LEU A 1 102 ? 7.108 -16.082 -12.800 1.00 85.62 102 LEU A N 1
ATOM 792 C CA . LEU A 1 102 ? 6.766 -15.592 -14.131 1.00 85.62 102 LEU A CA 1
ATOM 793 C C . LEU A 1 102 ? 5.654 -16.418 -14.794 1.00 85.62 102 LEU A C 1
ATOM 795 O O . LEU A 1 102 ? 4.691 -15.858 -15.315 1.00 85.62 102 LEU A O 1
ATOM 799 N N . GLU A 1 103 ? 5.732 -17.747 -14.712 1.00 86.31 103 GLU A N 1
ATOM 800 C CA . GLU A 1 103 ? 4.677 -18.637 -15.211 1.00 86.31 103 GLU A CA 1
ATOM 801 C C . GLU A 1 103 ? 3.338 -18.366 -14.508 1.00 86.31 103 GLU A C 1
ATOM 803 O O . GLU A 1 103 ? 2.303 -18.218 -15.165 1.00 86.31 103 GLU A O 1
ATOM 808 N N . ASN A 1 104 ? 3.355 -18.221 -13.179 1.00 88.75 104 ASN A N 1
ATOM 809 C CA . ASN A 1 104 ? 2.166 -17.871 -12.397 1.00 88.75 104 ASN A CA 1
ATOM 810 C C . ASN A 1 104 ? 1.598 -16.503 -12.799 1.00 88.75 104 ASN A C 1
ATOM 812 O O . ASN A 1 104 ? 0.377 -16.341 -12.899 1.00 88.75 104 ASN A O 1
ATOM 816 N N . TYR A 1 105 ? 2.470 -15.521 -13.036 1.00 90.19 105 TYR A N 1
ATOM 817 C CA . TYR A 1 105 ? 2.088 -14.195 -13.510 1.00 90.19 105 TYR A CA 1
ATOM 818 C C . TYR A 1 105 ? 1.379 -14.264 -14.865 1.00 90.19 105 TYR A C 1
ATOM 820 O O . TYR A 1 105 ? 0.288 -13.711 -14.998 1.00 90.19 105 TYR A O 1
ATOM 828 N N . TRP A 1 106 ? 1.928 -14.982 -15.848 1.00 88.25 106 TRP A N 1
ATOM 829 C CA . TRP A 1 106 ? 1.315 -15.114 -17.175 1.00 88.25 106 TRP A CA 1
ATOM 830 C C . TRP A 1 106 ? -0.020 -15.835 -17.141 1.00 88.25 106 TRP A C 1
ATOM 832 O O . TRP A 1 106 ? -0.993 -15.370 -17.742 1.00 88.25 106 TRP A O 1
ATOM 842 N N . GLN A 1 107 ? -0.090 -16.939 -16.394 1.00 89.62 107 GLN A N 1
ATOM 843 C CA . GLN A 1 107 ? -1.341 -17.661 -16.190 1.00 89.62 107 GLN A CA 1
ATOM 844 C C . GLN A 1 107 ? -2.403 -16.726 -15.627 1.00 89.62 107 GLN A C 1
ATOM 846 O O . GLN A 1 107 ? -3.500 -16.640 -16.177 1.00 89.62 107 GLN A O 1
ATOM 851 N N . ARG A 1 108 ? -2.063 -15.963 -14.585 1.00 90.75 108 ARG A N 1
ATOM 852 C CA . ARG A 1 108 ? -2.979 -14.986 -14.005 1.00 90.75 108 ARG A CA 1
ATOM 853 C C . ARG A 1 108 ? -3.373 -13.923 -15.023 1.00 90.75 108 ARG A C 1
ATOM 855 O O . ARG A 1 108 ? -4.559 -13.758 -15.299 1.00 90.75 108 ARG A O 1
ATOM 862 N N . LYS A 1 109 ? -2.403 -13.247 -15.634 1.00 88.69 109 LYS A N 1
ATOM 863 C CA . LYS A 1 109 ? -2.635 -12.182 -16.618 1.00 88.69 109 LYS A CA 1
ATOM 864 C C . LYS A 1 109 ? -3.585 -12.623 -17.735 1.00 88.69 109 LYS A C 1
ATOM 866 O O . LYS A 1 109 ? -4.501 -11.876 -18.065 1.00 88.69 109 LYS A O 1
ATOM 871 N N . SER A 1 110 ? -3.447 -13.853 -18.238 1.00 88.50 110 SER A N 1
ATOM 872 C CA . SER A 1 110 ? -4.323 -14.416 -19.281 1.00 88.50 110 SER A CA 1
ATOM 873 C C . SER A 1 110 ? -5.800 -14.548 -18.870 1.00 88.50 110 SER A C 1
ATOM 875 O O . SER A 1 110 ? -6.692 -14.546 -19.719 1.00 88.50 110 SER A O 1
ATOM 877 N N . LEU A 1 111 ? -6.079 -14.641 -17.566 1.00 88.75 111 LEU A N 1
ATOM 878 C CA . LEU A 1 111 ? -7.430 -14.757 -17.014 1.00 88.75 111 LEU A CA 1
ATOM 879 C C . LEU A 1 111 ? -8.063 -13.397 -16.695 1.00 88.75 111 LEU A C 1
ATOM 881 O O . LEU A 1 111 ? -9.254 -13.347 -16.375 1.00 88.75 111 LEU A O 1
ATOM 885 N N . ILE A 1 112 ? -7.309 -12.297 -16.776 1.00 85.69 112 ILE A N 1
ATOM 886 C CA . ILE A 1 112 ? -7.847 -10.951 -16.577 1.00 85.69 112 ILE A CA 1
ATOM 887 C C . ILE A 1 112 ? -8.718 -10.604 -17.788 1.00 85.69 112 ILE A C 1
ATOM 889 O O . ILE A 1 112 ? -8.244 -10.158 -18.825 1.00 85.69 112 ILE A O 1
ATOM 893 N N . LYS A 1 113 ? -10.029 -10.818 -17.646 1.00 74.62 113 LYS A N 1
ATOM 894 C CA . LYS A 1 113 ? -11.048 -10.549 -18.680 1.00 74.62 113 LYS A CA 1
ATOM 895 C C . LYS A 1 113 ? -11.766 -9.212 -18.484 1.00 74.62 113 LYS A C 1
ATOM 897 O O . LYS A 1 113 ? -12.890 -9.042 -18.953 1.00 74.62 113 LYS A O 1
ATOM 902 N N . LEU A 1 114 ? -11.191 -8.310 -17.692 1.00 60.38 114 LEU A N 1
ATOM 903 C CA . LEU A 1 114 ? -11.931 -7.154 -17.203 1.00 60.38 114 LEU A CA 1
ATOM 904 C C . LEU A 1 114 ? -12.308 -6.204 -18.348 1.00 60.38 114 LEU A C 1
ATOM 906 O O . LEU A 1 114 ? -11.472 -5.915 -19.205 1.00 60.38 114 LEU A O 1
ATOM 910 N N . PRO A 1 115 ? -13.563 -5.720 -18.373 1.00 54.03 115 PRO A N 1
ATOM 911 C CA . PRO A 1 115 ? -13.995 -4.755 -19.366 1.00 54.03 115 PRO A CA 1
ATOM 912 C C . PRO A 1 115 ? -13.189 -3.469 -19.180 1.00 54.03 115 PRO A C 1
ATOM 914 O O . PRO A 1 115 ? -13.126 -2.929 -18.077 1.00 54.03 115 PRO A O 1
ATOM 917 N N . GLY A 1 116 ? -12.581 -2.990 -20.266 1.00 49.28 116 GLY A N 1
ATOM 918 C CA . GLY A 1 116 ? -11.704 -1.817 -20.318 1.00 49.28 116 GLY A CA 1
ATOM 919 C C . GLY A 1 116 ? -12.393 -0.470 -20.085 1.00 49.28 116 GLY A C 1
ATOM 920 O O . GLY A 1 116 ? -12.049 0.505 -20.745 1.00 49.28 116 GLY A O 1
ATOM 921 N N . GLN A 1 117 ? -13.370 -0.387 -19.179 1.00 54.78 117 GLN A N 1
ATOM 922 C CA . GLN A 1 117 ? -13.723 0.907 -18.606 1.00 54.78 117 GLN A CA 1
ATOM 923 C C . GLN A 1 117 ? -12.663 1.249 -17.563 1.00 54.78 117 GLN A C 1
ATOM 925 O O . GLN A 1 117 ? -12.351 0.422 -16.709 1.00 54.78 117 GLN A O 1
ATOM 930 N N . ASP A 1 118 ? -12.102 2.451 -17.671 1.00 66.75 118 ASP A N 1
ATOM 931 C CA . ASP A 1 118 ? -11.019 3.028 -16.861 1.00 66.75 118 ASP A CA 1
ATOM 932 C C . ASP A 1 118 ? -11.436 3.272 -15.390 1.00 66.75 118 ASP A C 1
ATOM 934 O O . ASP A 1 118 ? -11.238 4.337 -14.809 1.00 66.75 118 ASP A O 1
ATOM 938 N N . ASP A 1 119 ? -12.095 2.290 -14.771 1.00 86.50 119 ASP A N 1
ATOM 939 C CA . ASP A 1 119 ? -12.461 2.321 -13.366 1.00 86.50 119 ASP A CA 1
ATOM 940 C C . ASP A 1 119 ? -11.236 1.928 -12.536 1.00 86.50 119 ASP A C 1
ATOM 942 O O . ASP A 1 119 ? -10.756 0.787 -12.529 1.00 86.50 119 ASP A O 1
ATOM 946 N N . VAL A 1 120 ? -10.758 2.911 -11.782 1.00 90.94 120 VAL A N 1
ATOM 947 C CA . VAL A 1 120 ? -9.619 2.800 -10.873 1.00 90.94 120 VAL A CA 1
ATOM 948 C C . VAL A 1 120 ? -9.764 1.634 -9.882 1.00 90.94 120 VAL A C 1
ATOM 950 O O . VAL A 1 120 ? -8.770 1.000 -9.530 1.00 90.94 120 VAL A O 1
ATOM 953 N N . SER A 1 121 ? -10.992 1.307 -9.464 1.00 92.38 121 SER A N 1
ATOM 954 C CA . SER A 1 121 ? -11.298 0.183 -8.567 1.00 92.38 121 SER A CA 1
ATOM 955 C C . SER A 1 121 ? -10.910 -1.145 -9.216 1.00 92.38 121 SER A C 1
ATOM 957 O O . SER A 1 121 ? -10.206 -1.944 -8.603 1.00 92.38 121 SER A O 1
ATOM 959 N N . TYR A 1 122 ? -11.335 -1.383 -10.463 1.00 89.94 122 TYR A N 1
ATOM 960 C CA . TYR A 1 122 ? -10.999 -2.616 -11.178 1.00 89.94 122 TYR A CA 1
ATOM 961 C C . TYR A 1 122 ? -9.512 -2.676 -11.487 1.00 89.94 122 TYR A C 1
ATOM 963 O O . TYR A 1 122 ? -8.912 -3.735 -11.315 1.00 89.94 122 TYR A O 1
ATOM 971 N N . ARG A 1 123 ? -8.891 -1.552 -11.860 1.00 90.38 123 ARG A N 1
ATOM 972 C CA . ARG A 1 123 ? -7.443 -1.489 -12.089 1.00 90.38 123 ARG A CA 1
ATOM 973 C C . ARG A 1 123 ? -6.660 -1.881 -10.832 1.00 90.38 123 ARG A C 1
ATOM 975 O O . ARG A 1 123 ? -5.800 -2.753 -10.902 1.00 90.38 123 ARG A O 1
ATOM 982 N N . LEU A 1 124 ? -7.007 -1.334 -9.668 1.00 93.94 124 LEU A N 1
ATOM 983 C CA . LEU A 1 124 ? -6.386 -1.721 -8.397 1.00 93.94 124 LEU A CA 1
ATOM 984 C C . LEU A 1 124 ? -6.605 -3.205 -8.065 1.00 93.94 124 LEU A C 1
ATOM 986 O O . LEU A 1 124 ? -5.655 -3.906 -7.728 1.00 93.94 124 LEU A O 1
ATOM 990 N N . LEU A 1 125 ? -7.841 -3.700 -8.163 1.00 92.88 125 LEU A N 1
ATOM 991 C CA . LEU A 1 125 ? -8.150 -5.092 -7.823 1.00 92.88 125 LEU A CA 1
ATOM 992 C C . LEU A 1 125 ? -7.475 -6.084 -8.776 1.00 92.88 125 LEU A C 1
ATOM 994 O O . LEU A 1 125 ? -6.993 -7.118 -8.325 1.00 92.88 125 LEU A O 1
ATOM 998 N N . SER A 1 126 ? -7.379 -5.752 -10.066 1.00 92.25 126 SER A N 1
ATOM 999 C CA . SER A 1 126 ? -6.624 -6.538 -11.055 1.00 92.25 126 SER A CA 1
ATOM 1000 C C . SER A 1 126 ? -5.163 -6.637 -10.670 1.00 92.25 126 SER A C 1
ATOM 1002 O O . SER A 1 126 ? -4.594 -7.719 -10.710 1.00 92.25 126 SER A O 1
ATOM 1004 N N . PHE A 1 127 ? -4.571 -5.507 -10.280 1.00 93.94 127 PHE A N 1
ATOM 1005 C CA . PHE A 1 127 ? -3.182 -5.438 -9.859 1.00 93.94 127 PHE A CA 1
ATOM 1006 C C . PHE A 1 127 ? -2.934 -6.317 -8.632 1.00 93.94 127 PHE A C 1
ATOM 1008 O O . PHE A 1 127 ? -2.056 -7.175 -8.643 1.00 93.94 127 PHE A O 1
ATOM 1015 N N . MET A 1 128 ? -3.757 -6.171 -7.593 1.00 94.38 128 MET A N 1
ATOM 1016 C CA . MET A 1 128 ? -3.645 -6.979 -6.375 1.00 94.38 128 MET A CA 1
ATOM 1017 C C . MET A 1 128 ? -3.923 -8.465 -6.629 1.00 94.38 128 MET A C 1
ATOM 1019 O O . MET A 1 128 ? -3.330 -9.329 -5.990 1.00 94.38 128 MET A O 1
ATOM 1023 N N . TRP A 1 129 ? -4.808 -8.787 -7.571 1.00 93.06 129 TRP A N 1
ATOM 1024 C CA . TRP A 1 129 ? -5.050 -10.167 -7.974 1.00 93.06 129 TRP A CA 1
ATOM 1025 C C . TRP A 1 129 ? -3.898 -10.730 -8.812 1.00 93.06 129 TRP A C 1
ATOM 1027 O O . TRP A 1 129 ? -3.569 -11.903 -8.678 1.00 93.06 129 TRP A O 1
ATOM 1037 N N . LEU A 1 130 ? -3.240 -9.921 -9.640 1.00 93.19 130 LEU A N 1
ATOM 1038 C CA . LEU A 1 130 ? -2.069 -10.340 -10.407 1.00 93.19 130 LEU A CA 1
ATOM 1039 C C . LEU A 1 130 ? -0.880 -10.642 -9.483 1.00 93.19 130 LEU A C 1
ATOM 1041 O O . LEU A 1 130 ? -0.159 -11.610 -9.713 1.00 93.19 130 LEU A O 1
ATOM 1045 N N . PHE A 1 131 ? -0.747 -9.885 -8.390 1.00 94.00 131 PHE A N 1
ATOM 1046 C CA . PHE A 1 131 ? 0.321 -10.018 -7.399 1.00 94.00 131 PHE A CA 1
ATOM 1047 C C . PHE A 1 131 ? -0.238 -10.421 -6.020 1.00 94.00 131 PHE A C 1
ATOM 1049 O O . PHE A 1 131 ? -0.478 -9.555 -5.181 1.00 94.00 131 PHE A O 1
ATOM 1056 N N . PRO A 1 132 ? -0.419 -11.727 -5.735 1.00 91.88 132 PRO A N 1
ATOM 1057 C CA . PRO A 1 132 ? -1.130 -12.203 -4.539 1.00 91.88 132 PRO A CA 1
ATOM 1058 C C . PRO A 1 132 ? -0.458 -11.824 -3.222 1.00 91.88 132 PRO A C 1
ATOM 1060 O O . PRO A 1 132 ? -1.139 -11.695 -2.209 1.00 91.88 132 PRO A O 1
ATOM 1063 N N . GLU A 1 133 ? 0.862 -11.655 -3.226 1.00 92.31 133 GLU A N 1
ATOM 1064 C CA . GLU A 1 133 ? 1.632 -11.259 -2.045 1.00 92.31 133 GLU A CA 1
ATOM 1065 C C . GLU A 1 133 ? 1.616 -9.746 -1.819 1.00 92.31 133 GLU A C 1
ATOM 1067 O O . GLU A 1 133 ? 1.936 -9.273 -0.729 1.00 92.31 133 GLU A O 1
ATOM 1072 N N . TYR A 1 134 ? 1.185 -8.968 -2.817 1.00 94.94 134 TYR A N 1
ATOM 1073 C CA . TYR A 1 134 ? 1.065 -7.530 -2.666 1.00 94.94 134 TYR A CA 1
ATOM 1074 C C . TYR A 1 134 ? -0.011 -7.204 -1.627 1.00 94.94 134 TYR A C 1
ATOM 1076 O O . TYR A 1 134 ? -1.122 -7.747 -1.616 1.00 94.94 134 TYR A O 1
ATOM 1084 N N . ARG A 1 135 ? 0.321 -6.288 -0.724 1.00 94.31 135 ARG A N 1
ATOM 1085 C CA . ARG A 1 135 ? -0.619 -5.708 0.229 1.00 94.31 135 ARG A CA 1
ATOM 1086 C C . ARG A 1 135 ? -0.635 -4.215 -0.015 1.00 94.31 135 ARG A C 1
ATOM 1088 O O . ARG A 1 135 ? 0.414 -3.587 -0.093 1.00 94.31 135 ARG A O 1
ATOM 1095 N N . LEU A 1 136 ? -1.831 -3.651 -0.109 1.00 96.06 136 LEU A N 1
ATOM 1096 C CA . LEU A 1 136 ? -1.986 -2.210 -0.168 1.00 96.06 136 LEU A CA 1
ATOM 1097 C C . LEU A 1 136 ? -1.629 -1.629 1.205 1.00 96.06 136 LEU A C 1
ATOM 1099 O O . LEU A 1 136 ? -2.349 -1.859 2.176 1.00 96.06 136 LEU A O 1
ATOM 1103 N N . GLN A 1 137 ? -0.504 -0.922 1.293 1.00 95.12 137 GLN A N 1
ATOM 1104 C CA . GLN A 1 137 ? 0.025 -0.405 2.552 1.00 95.12 137 GLN A CA 1
ATOM 1105 C C . GLN A 1 137 ? 0.194 1.120 2.518 1.00 95.12 137 GLN A C 1
ATOM 1107 O O . GLN A 1 137 ? 0.526 1.666 1.461 1.00 95.12 137 GLN A O 1
ATOM 1112 N N . PRO A 1 138 ? -0.008 1.807 3.657 1.00 96.00 138 PRO A N 1
ATOM 1113 C CA . PRO A 1 138 ? 0.298 3.220 3.777 1.00 96.00 138 PRO A CA 1
ATOM 1114 C C . PRO A 1 138 ? 1.769 3.447 4.150 1.00 96.00 138 PRO A C 1
ATOM 1116 O O . PRO A 1 138 ? 2.351 2.661 4.900 1.00 96.00 138 PRO A O 1
ATOM 1119 N N . VAL A 1 139 ? 2.331 4.562 3.692 1.00 95.56 139 VAL A N 1
ATOM 1120 C CA . VAL A 1 139 ? 3.628 5.106 4.109 1.00 95.56 139 VAL A CA 1
ATOM 1121 C C . VAL A 1 139 ? 3.407 6.341 4.980 1.00 95.56 139 VAL A C 1
ATOM 1123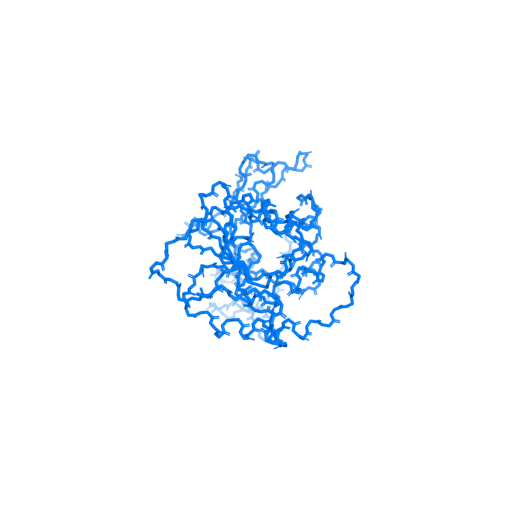 O O . VAL A 1 139 ? 2.472 7.106 4.742 1.00 95.56 139 VAL A O 1
ATOM 1126 N N . ALA A 1 140 ? 4.250 6.531 5.995 1.00 95.19 140 ALA A N 1
ATOM 1127 C CA . ALA A 1 140 ? 4.216 7.726 6.830 1.00 95.19 140 ALA A CA 1
ATOM 1128 C C . ALA A 1 140 ? 4.775 8.939 6.066 1.00 95.19 140 ALA A C 1
ATOM 1130 O O . ALA A 1 140 ? 5.868 8.882 5.509 1.00 95.19 140 ALA A O 1
ATOM 1131 N N . THR A 1 141 ? 4.029 10.036 6.094 1.00 94.75 141 THR A N 1
ATOM 1132 C CA . THR A 1 141 ? 4.337 11.341 5.493 1.00 94.75 141 THR A CA 1
ATOM 1133 C C . THR A 1 141 ? 4.104 12.430 6.550 1.00 94.75 141 THR A C 1
ATOM 1135 O O . THR A 1 141 ? 3.103 13.156 6.484 1.00 94.75 141 THR A O 1
ATOM 1138 N N . PRO A 1 142 ? 4.947 12.504 7.600 1.00 94.50 142 PRO A N 1
ATOM 1139 C CA . PRO A 1 142 ? 4.739 13.390 8.749 1.00 94.50 142 PRO A CA 1
ATOM 1140 C C . PRO A 1 142 ? 4.766 14.882 8.396 1.00 94.50 142 PRO A C 1
ATOM 1142 O O . PRO A 1 142 ? 4.319 15.705 9.186 1.00 94.50 142 PRO A O 1
ATOM 1145 N N . GLU A 1 143 ? 5.290 15.243 7.230 1.00 95.12 143 GLU A N 1
ATOM 1146 C CA . GLU A 1 143 ? 5.277 16.590 6.668 1.00 95.12 143 GLU A CA 1
ATOM 1147 C C . GLU A 1 143 ? 3.907 17.004 6.107 1.00 95.12 143 GLU A C 1
ATOM 1149 O O . GLU A 1 143 ? 3.658 18.194 5.901 1.00 95.12 143 GLU A O 1
ATOM 1154 N N . LYS A 1 144 ? 3.009 16.040 5.864 1.00 94.12 144 LYS A N 1
ATOM 1155 C CA . LYS A 1 144 ? 1.678 16.263 5.293 1.00 94.12 144 LYS A CA 1
ATOM 1156 C C . LYS A 1 144 ? 0.591 16.211 6.367 1.00 94.12 144 LYS A C 1
ATOM 1158 O O . LYS A 1 144 ? 0.648 15.374 7.266 1.00 94.12 144 LYS A O 1
ATOM 1163 N N . PRO A 1 145 ? -0.498 16.991 6.219 1.00 93.12 145 PRO A N 1
ATOM 1164 C CA . PRO A 1 145 ? -1.548 17.072 7.231 1.00 93.12 145 PRO A CA 1
ATOM 1165 C C . PRO A 1 145 ? -2.247 15.739 7.513 1.00 93.12 145 PRO A C 1
ATOM 1167 O O . PRO A 1 145 ? -2.701 15.533 8.627 1.00 93.12 145 PRO A O 1
ATOM 1170 N N . HIS A 1 146 ? -2.343 14.825 6.548 1.00 91.69 146 HIS A N 1
ATOM 1171 C CA . HIS A 1 146 ? -2.991 13.522 6.739 1.00 91.69 146 HIS A CA 1
ATOM 1172 C C . HIS A 1 146 ? -2.057 12.446 7.326 1.00 91.69 146 HIS A C 1
ATOM 1174 O O . HIS A 1 146 ? -2.531 11.351 7.616 1.00 91.69 146 HIS A O 1
ATOM 1180 N N . LEU A 1 147 ? -0.766 12.753 7.524 1.00 95.06 147 LEU A N 1
ATOM 1181 C CA . LEU A 1 147 ? 0.294 11.911 8.106 1.00 95.06 147 LEU A CA 1
ATOM 1182 C C . LEU A 1 147 ? 0.625 10.589 7.402 1.00 95.06 147 LEU A C 1
ATOM 1184 O O . LEU A 1 147 ? 1.725 10.085 7.599 1.00 95.06 147 LEU A O 1
ATOM 1188 N N . TYR A 1 148 ? -0.287 10.020 6.617 1.00 95.12 148 TYR A N 1
ATOM 1189 C CA . TYR A 1 148 ? -0.081 8.784 5.874 1.00 95.12 148 TYR A CA 1
ATOM 1190 C C . TYR A 1 148 ? -0.716 8.851 4.493 1.00 95.12 148 TYR A C 1
ATOM 1192 O O . TYR A 1 148 ? -1.849 9.308 4.335 1.00 95.12 148 TYR A O 1
ATOM 1200 N N . GLU A 1 149 ? -0.026 8.293 3.509 1.00 95.00 149 GLU A N 1
ATOM 1201 C CA . GLU A 1 149 ? -0.541 8.121 2.154 1.00 95.00 149 GLU A CA 1
ATOM 1202 C C . GLU A 1 149 ? -0.415 6.669 1.726 1.00 95.00 149 GLU A C 1
ATOM 1204 O O . GLU A 1 149 ? 0.466 5.953 2.182 1.00 95.00 149 GLU A O 1
ATOM 1209 N N . TYR A 1 150 ? -1.271 6.234 0.810 1.00 96.62 150 TYR A N 1
ATOM 1210 C CA . TYR A 1 150 ? -1.103 4.965 0.111 1.00 96.62 150 TYR A CA 1
ATOM 1211 C C . TYR A 1 150 ? -0.460 5.259 -1.243 1.00 96.62 150 TYR A C 1
ATOM 1213 O O . TYR A 1 150 ? -1.187 5.709 -2.133 1.00 96.62 150 TYR A O 1
ATOM 1221 N N . PRO A 1 151 ? 0.853 5.019 -1.445 1.00 96.94 151 PRO A N 1
ATOM 1222 C CA . PRO A 1 151 ? 1.546 5.458 -2.656 1.00 96.94 151 PRO A CA 1
ATOM 1223 C C . PRO A 1 151 ? 0.849 4.993 -3.934 1.00 96.94 151 PRO A C 1
ATOM 1225 O O . PRO A 1 151 ? 0.554 5.806 -4.802 1.00 96.94 151 PRO A O 1
ATOM 1228 N N . LEU A 1 152 ? 0.460 3.715 -4.010 1.00 97.25 152 LEU A N 1
ATOM 1229 C CA . LEU A 1 152 ? -0.243 3.186 -5.179 1.00 97.25 152 LEU A CA 1
ATOM 1230 C C . LEU A 1 152 ? -1.606 3.867 -5.419 1.00 97.25 152 LEU A C 1
ATOM 1232 O O . LEU A 1 152 ? -1.936 4.173 -6.563 1.00 97.25 152 LEU A O 1
ATOM 1236 N N . LEU A 1 153 ? -2.394 4.147 -4.370 1.00 97.00 153 LEU A N 1
ATOM 1237 C CA . LEU A 1 153 ? -3.677 4.853 -4.532 1.00 97.00 153 LEU A CA 1
ATOM 1238 C C . LEU A 1 153 ? -3.476 6.307 -4.949 1.00 97.00 153 LEU A C 1
ATOM 1240 O O . LEU A 1 153 ? -4.253 6.827 -5.752 1.00 97.00 153 LEU A O 1
ATOM 1244 N N . GLN A 1 154 ? -2.438 6.952 -4.423 1.00 95.50 154 GLN A N 1
ATOM 1245 C CA . GLN A 1 154 ? -2.104 8.327 -4.751 1.00 95.50 154 GLN A CA 1
ATOM 1246 C C . GLN A 1 154 ? -1.771 8.459 -6.241 1.00 95.50 154 GLN A C 1
ATOM 1248 O O . GLN A 1 154 ? -2.270 9.380 -6.884 1.00 95.50 154 GLN A O 1
ATOM 1253 N N . LEU A 1 155 ? -1.022 7.509 -6.814 1.00 95.56 155 LEU A N 1
ATOM 1254 C CA . LEU A 1 155 ? -0.752 7.464 -8.259 1.00 95.56 155 LEU A CA 1
ATOM 1255 C C . LEU A 1 155 ? -2.023 7.194 -9.075 1.00 95.56 155 LEU A C 1
ATOM 1257 O O . LEU A 1 155 ? -2.240 7.793 -10.122 1.00 95.56 155 LEU A O 1
ATOM 1261 N N . LEU A 1 156 ? -2.894 6.317 -8.575 1.00 93.94 156 LEU A N 1
ATOM 1262 C CA . LEU A 1 156 ? -4.133 5.936 -9.249 1.00 93.94 156 LEU A CA 1
ATOM 1263 C C . LEU A 1 156 ? -5.219 7.021 -9.244 1.00 93.94 156 LEU A C 1
ATOM 1265 O O . LEU A 1 156 ? -6.054 7.040 -10.147 1.00 93.94 156 LEU A O 1
ATOM 1269 N N . THR A 1 157 ? -5.255 7.869 -8.214 1.00 94.69 157 THR A N 1
ATOM 1270 C CA . THR A 1 157 ? -6.356 8.819 -7.962 1.00 94.69 157 THR A CA 1
ATOM 1271 C C . THR A 1 157 ? -5.927 10.287 -7.967 1.00 94.69 157 THR A C 1
ATOM 1273 O O . THR A 1 157 ? -6.781 11.173 -7.990 1.00 94.69 157 THR A O 1
ATOM 1276 N N . GLY A 1 158 ? -4.623 10.567 -7.910 1.00 93.44 158 GLY A N 1
ATOM 1277 C CA . GLY A 1 158 ? -4.037 11.909 -7.953 1.00 93.44 158 GLY A CA 1
ATOM 1278 C C . GLY A 1 158 ? -4.168 12.742 -6.672 1.00 93.44 158 GLY A C 1
ATOM 1279 O O . GLY A 1 158 ? -3.586 13.822 -6.592 1.00 93.44 158 GLY A O 1
ATOM 1280 N N . SER A 1 159 ? -4.914 12.296 -5.653 1.00 92.69 159 SER A N 1
ATOM 1281 C CA . SER A 1 159 ? -5.043 13.037 -4.389 1.00 92.69 159 SER A CA 1
ATOM 1282 C C . SER A 1 159 ? -5.340 12.141 -3.185 1.00 92.69 159 SER A C 1
ATOM 1284 O O . SER A 1 159 ? -6.043 11.135 -3.302 1.00 92.69 159 SER A O 1
ATOM 1286 N N . ALA A 1 160 ? -4.897 12.571 -1.998 1.00 90.19 160 ALA A N 1
ATOM 1287 C CA . ALA A 1 160 ? -5.119 11.834 -0.753 1.00 90.19 160 ALA A CA 1
ATOM 1288 C C . ALA A 1 160 ? -6.618 11.702 -0.427 1.00 90.19 160 ALA A C 1
ATOM 1290 O O . ALA A 1 160 ? -7.086 10.651 0.004 1.00 90.19 160 ALA A O 1
ATOM 1291 N N . LYS A 1 161 ? -7.407 12.749 -0.715 1.00 91.31 161 LYS A N 1
ATOM 1292 C CA . LYS A 1 161 ? -8.866 12.728 -0.534 1.00 91.31 161 LYS A CA 1
ATOM 1293 C C . LYS A 1 161 ? -9.536 11.696 -1.444 1.00 91.31 161 LYS A C 1
ATOM 1295 O O . LYS A 1 161 ? -10.386 10.943 -0.978 1.00 91.31 161 LYS A O 1
ATOM 1300 N N . ALA A 1 162 ? -9.166 11.651 -2.725 1.00 95.25 162 ALA A N 1
ATOM 1301 C CA . ALA A 1 162 ? -9.712 10.666 -3.658 1.00 95.25 162 ALA A CA 1
ATOM 1302 C C . ALA A 1 162 ? -9.267 9.237 -3.304 1.00 95.25 162 ALA A C 1
ATOM 1304 O O . ALA A 1 162 ? -10.081 8.317 -3.379 1.00 95.25 162 ALA A O 1
ATOM 1305 N N . SER A 1 163 ? -8.024 9.067 -2.842 1.00 95.88 163 SER A N 1
ATOM 1306 C CA . SER A 1 163 ? -7.511 7.791 -2.329 1.00 95.88 163 SER A CA 1
ATOM 1307 C C . SER A 1 163 ? -8.351 7.273 -1.163 1.00 95.88 163 SER A C 1
ATOM 1309 O O . SER A 1 163 ? -8.772 6.118 -1.185 1.00 95.88 163 SER A O 1
ATOM 1311 N N . GLN A 1 164 ? -8.661 8.131 -0.183 1.00 93.50 164 GLN A N 1
ATOM 1312 C CA . GLN A 1 164 ? -9.495 7.754 0.959 1.00 93.50 164 GLN A CA 1
ATOM 1313 C C . GLN A 1 164 ? -10.917 7.374 0.529 1.00 93.50 164 GLN A C 1
ATOM 1315 O O . GLN A 1 164 ? -11.417 6.331 0.933 1.00 93.50 164 GLN A O 1
ATOM 1320 N N . LEU A 1 165 ? -11.545 8.167 -0.348 1.00 95.62 165 LEU A N 1
ATOM 1321 C CA . LEU A 1 165 ? -12.888 7.868 -0.863 1.00 95.62 165 LEU A CA 1
ATOM 1322 C C . LEU A 1 165 ? -12.942 6.527 -1.611 1.00 95.62 165 LEU A C 1
ATOM 1324 O O . LEU A 1 165 ? -13.916 5.783 -1.485 1.00 95.62 165 LEU A O 1
ATOM 1328 N N . LEU A 1 166 ? -11.904 6.211 -2.392 1.00 96.69 166 LEU A N 1
ATOM 1329 C CA . LEU A 1 166 ? -11.786 4.919 -3.062 1.00 96.69 166 LEU A CA 1
ATOM 1330 C C . LEU A 1 166 ? -11.629 3.784 -2.045 1.00 96.69 166 LEU A C 1
ATOM 1332 O O . LEU A 1 166 ? -12.313 2.769 -2.168 1.00 96.69 166 LEU A O 1
ATOM 1336 N N . LEU A 1 167 ? -10.770 3.954 -1.038 1.00 96.19 167 LEU A N 1
ATOM 1337 C CA . LEU A 1 167 ? -10.564 2.954 0.006 1.00 96.19 167 LEU A CA 1
ATOM 1338 C C . LEU A 1 167 ? -11.866 2.672 0.771 1.00 96.19 167 LEU A C 1
ATOM 1340 O O . LEU A 1 167 ? -12.263 1.513 0.878 1.00 96.19 167 LEU A O 1
ATOM 1344 N N . ASP A 1 168 ? -12.583 3.715 1.196 1.00 95.62 168 ASP A N 1
ATOM 1345 C CA . ASP A 1 168 ? -13.878 3.595 1.875 1.00 95.62 168 ASP A CA 1
ATOM 1346 C C . ASP A 1 168 ? -14.905 2.871 0.990 1.00 95.62 168 ASP A C 1
ATOM 1348 O O . ASP A 1 168 ? -15.603 1.963 1.446 1.00 95.62 168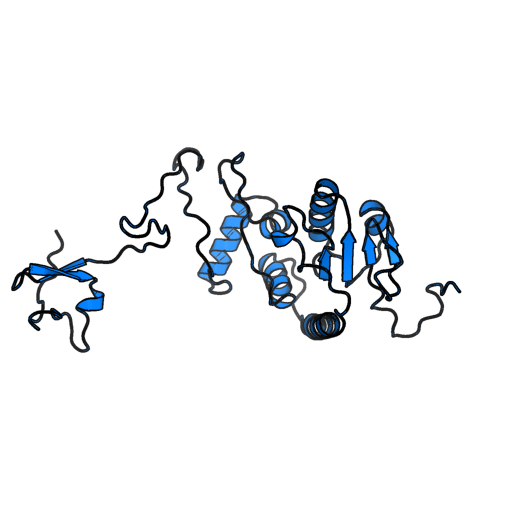 ASP A O 1
ATOM 1352 N N . LYS A 1 169 ? -14.974 3.212 -0.307 1.00 96.31 169 LYS A N 1
ATOM 1353 C CA . LYS A 1 169 ? -15.842 2.529 -1.284 1.00 96.31 169 LYS A CA 1
ATOM 1354 C C . LYS A 1 169 ? -15.530 1.030 -1.363 1.00 96.31 169 LYS A C 1
ATOM 1356 O O . LYS A 1 169 ? -16.459 0.224 -1.403 1.00 96.31 169 LYS A O 1
ATOM 1361 N N . LEU A 1 170 ? -14.253 0.654 -1.420 1.00 96.56 170 LEU A N 1
ATOM 1362 C CA . LEU A 1 170 ? -13.818 -0.740 -1.551 1.00 96.56 170 LEU A CA 1
ATOM 1363 C C . LEU A 1 170 ? -14.044 -1.550 -0.268 1.00 96.56 170 LEU A C 1
ATOM 1365 O O . LEU A 1 170 ? -14.470 -2.703 -0.349 1.00 96.56 170 LEU A O 1
ATOM 1369 N N . LEU A 1 171 ? -13.812 -0.942 0.898 1.00 96.56 171 LEU A N 1
ATOM 1370 C CA . LEU A 1 171 ? -14.065 -1.549 2.207 1.00 96.56 171 LEU A CA 1
ATOM 1371 C C . LEU A 1 171 ? -15.564 -1.756 2.450 1.00 96.56 171 LEU A C 1
ATOM 1373 O O . LEU A 1 171 ? -15.980 -2.855 2.809 1.00 96.56 171 LEU A O 1
ATOM 1377 N N . ASN A 1 172 ? -16.392 -0.744 2.169 1.00 96.88 172 ASN A N 1
ATOM 1378 C CA . ASN A 1 172 ? -17.849 -0.821 2.336 1.00 96.88 172 ASN A CA 1
ATOM 1379 C C . ASN A 1 172 ? -18.505 -1.853 1.405 1.00 96.88 172 ASN A C 1
ATOM 1381 O O . ASN A 1 172 ? -19.574 -2.373 1.710 1.00 96.88 172 ASN A O 1
ATOM 1385 N N . ARG A 1 173 ? -17.878 -2.156 0.261 1.00 96.06 173 ARG A N 1
ATOM 1386 C CA . ARG A 1 173 ? -18.310 -3.223 -0.657 1.00 96.06 173 ARG A CA 1
ATOM 1387 C C . ARG A 1 173 ? -17.732 -4.599 -0.317 1.00 96.06 173 ARG A C 1
ATOM 1389 O O . ARG A 1 173 ? -18.024 -5.553 -1.034 1.00 96.06 173 ARG A O 1
ATOM 1396 N N . HIS A 1 174 ? -16.908 -4.703 0.725 1.00 95.69 174 HIS A N 1
ATOM 1397 C CA . HIS A 1 174 ? -16.174 -5.916 1.097 1.00 95.69 174 HIS A CA 1
ATOM 1398 C C . HIS A 1 174 ? -15.270 -6.462 -0.022 1.00 95.69 174 HIS A C 1
ATOM 1400 O O . HIS A 1 174 ? -15.034 -7.664 -0.115 1.00 95.69 174 HIS A O 1
ATOM 1406 N N . TRP A 1 175 ? -14.765 -5.584 -0.894 1.00 94.88 175 TRP A N 1
ATOM 1407 C CA . TRP A 1 175 ? -13.807 -5.953 -1.946 1.00 94.88 175 TRP A CA 1
ATOM 1408 C C . TRP A 1 175 ? -12.365 -5.928 -1.439 1.00 94.88 175 TRP A C 1
ATOM 1410 O O . TRP A 1 175 ? -11.504 -6.616 -1.980 1.00 94.88 175 TRP A O 1
ATOM 1420 N N . LEU A 1 176 ? -12.112 -5.146 -0.390 1.00 95.25 176 LEU A N 1
ATOM 1421 C CA . LEU A 1 176 ? -10.885 -5.174 0.393 1.00 95.25 176 LEU A CA 1
ATOM 1422 C C . LEU A 1 176 ? -11.224 -5.489 1.848 1.00 95.25 176 LEU A C 1
ATOM 1424 O O . LEU A 1 176 ? -12.304 -5.150 2.332 1.00 95.25 176 LEU A O 1
ATOM 1428 N N . ALA A 1 177 ? -10.270 -6.099 2.542 1.00 94.31 177 ALA A N 1
ATOM 1429 C CA . ALA A 1 177 ? -10.329 -6.321 3.976 1.00 94.31 177 ALA A CA 1
ATOM 1430 C C . ALA A 1 177 ? -9.067 -5.742 4.634 1.00 94.31 177 ALA A C 1
ATOM 1432 O O . ALA A 1 177 ? -7.971 -5.910 4.086 1.00 94.31 177 ALA A O 1
ATOM 1433 N N . PRO A 1 178 ? -9.191 -5.059 5.785 1.00 93.38 178 PRO A N 1
ATOM 1434 C CA . PRO A 1 178 ? -8.029 -4.643 6.557 1.00 93.38 178 PRO A CA 1
ATOM 1435 C C . PRO A 1 178 ? -7.289 -5.882 7.077 1.00 93.38 178 PRO A C 1
ATOM 1437 O O . PRO A 1 178 ? -7.910 -6.874 7.450 1.00 93.38 178 PRO A O 1
ATOM 1440 N N . THR A 1 179 ? -5.957 -5.831 7.089 1.00 92.38 179 THR A N 1
ATOM 1441 C CA . THR A 1 179 ? -5.115 -6.969 7.498 1.00 92.38 179 THR A CA 1
ATOM 1442 C C . THR A 1 179 ? -4.397 -6.720 8.816 1.00 92.38 179 THR A C 1
ATOM 1444 O O . THR A 1 179 ? -4.427 -7.567 9.699 1.00 92.38 179 THR A O 1
ATOM 1447 N N . LYS A 1 180 ? -3.740 -5.567 8.953 1.00 92.06 180 LYS A N 1
ATOM 1448 C CA . LYS A 1 180 ? -2.965 -5.198 10.136 1.00 92.06 180 LYS A CA 1
ATOM 1449 C C . LYS A 1 180 ? -3.130 -3.715 10.426 1.00 92.06 180 LYS A C 1
ATOM 1451 O O . LYS A 1 180 ? -2.977 -2.890 9.523 1.00 92.06 180 LYS A O 1
ATOM 1456 N N . LEU A 1 181 ? -3.369 -3.378 11.691 1.00 93.25 181 LEU A N 1
ATOM 1457 C CA . LEU A 1 181 ? -3.349 -1.994 12.149 1.00 93.25 181 LEU A CA 1
ATOM 1458 C C . LEU A 1 181 ? -1.907 -1.460 12.118 1.00 93.25 181 LEU A C 1
ATOM 1460 O O . LEU A 1 181 ? -1.019 -1.998 12.779 1.00 93.25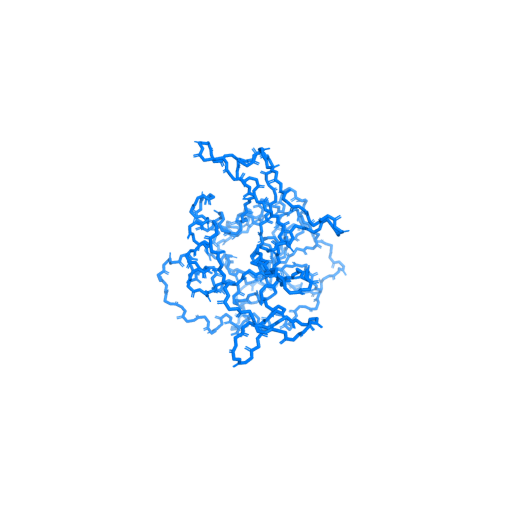 181 LEU A O 1
ATOM 1464 N N . LYS A 1 182 ? -1.672 -0.418 11.313 1.00 92.31 182 LYS A N 1
ATOM 1465 C CA . LYS A 1 182 ? -0.377 0.282 11.236 1.00 92.31 182 LYS A CA 1
ATOM 1466 C C . LYS A 1 182 ? -0.322 1.457 12.208 1.00 92.31 182 LYS A C 1
ATOM 1468 O O . LYS A 1 182 ? 0.634 1.561 12.964 1.00 92.31 182 LYS A O 1
ATOM 1473 N N . ASP A 1 183 ? -1.350 2.301 12.199 1.00 92.81 183 ASP A N 1
ATOM 1474 C CA . ASP A 1 183 ? -1.473 3.454 13.088 1.00 92.81 183 ASP A CA 1
ATOM 1475 C C . ASP A 1 183 ? -2.947 3.873 13.228 1.00 92.81 183 ASP A C 1
ATOM 1477 O O . ASP A 1 183 ? -3.804 3.447 12.447 1.00 92.81 183 ASP A O 1
ATOM 1481 N N . ARG A 1 184 ? -3.245 4.724 14.213 1.00 91.81 184 ARG A N 1
ATOM 1482 C CA . ARG A 1 184 ? -4.525 5.416 14.376 1.00 91.81 184 ARG A CA 1
ATOM 1483 C C . ARG A 1 184 ? -4.290 6.915 14.228 1.00 91.81 184 ARG A C 1
ATOM 1485 O O . ARG A 1 184 ? -3.616 7.523 15.050 1.00 91.81 184 ARG A O 1
ATOM 1492 N N . VAL A 1 185 ? -4.883 7.525 13.208 1.00 91.75 185 VAL A N 1
ATOM 1493 C CA . VAL A 1 185 ? -4.740 8.963 12.946 1.00 91.75 185 VAL A CA 1
ATOM 1494 C C . VAL A 1 185 ? -6.042 9.683 13.265 1.00 91.75 185 VAL A C 1
ATOM 1496 O O . VAL A 1 185 ? -7.091 9.364 12.703 1.00 91.75 185 VAL A O 1
ATOM 1499 N N . ARG A 1 186 ? -5.981 10.680 14.152 1.00 90.94 186 ARG A N 1
ATOM 1500 C CA . ARG A 1 186 ? -7.091 11.593 14.446 1.00 90.94 186 ARG A CA 1
ATOM 1501 C C . ARG A 1 186 ? -6.900 12.895 13.683 1.00 90.94 186 ARG A C 1
ATOM 1503 O O . ARG A 1 186 ? -5.946 13.625 13.925 1.00 90.94 186 ARG A O 1
ATOM 1510 N N . LEU A 1 187 ? -7.822 13.200 12.774 1.00 91.12 187 LEU A N 1
ATOM 1511 C CA . LEU A 1 187 ? -7.797 14.442 12.002 1.00 91.12 187 LEU A CA 1
ATOM 1512 C C . LEU A 1 187 ? -8.623 15.528 12.700 1.00 91.12 187 LEU A C 1
ATOM 1514 O O . LEU A 1 187 ? -9.745 15.282 13.143 1.00 91.12 187 LEU A O 1
ATOM 1518 N N . CYS A 1 188 ? -8.093 16.750 12.763 1.00 91.94 188 CYS A N 1
ATOM 1519 C CA . CYS A 1 188 ? -8.824 17.908 13.271 1.00 91.94 188 CYS A CA 1
ATOM 1520 C C . CYS A 1 188 ? -10.095 18.164 12.443 1.00 91.94 188 CYS A C 1
ATOM 1522 O O . CYS A 1 188 ? -10.027 18.282 11.222 1.00 91.94 188 CYS A O 1
ATOM 1524 N N . SER A 1 189 ? -11.245 18.353 13.090 1.00 91.12 189 SER A N 1
ATOM 1525 C CA . SER A 1 189 ? -12.511 18.648 12.399 1.00 91.12 189 SER A CA 1
ATOM 1526 C C . SER A 1 189 ? -12.528 19.993 11.659 1.00 91.12 189 SER A C 1
ATOM 1528 O O . SER A 1 189 ? -13.356 20.186 10.775 1.00 91.12 189 SER A O 1
ATOM 1530 N N . LYS A 1 190 ? -11.626 20.924 12.005 1.00 93.25 190 LYS A N 1
ATOM 1531 C CA . LYS A 1 190 ? -11.533 22.254 11.382 1.00 93.25 190 LYS A CA 1
ATOM 1532 C C . LYS A 1 190 ? -10.544 22.302 10.217 1.00 93.25 190 LYS A C 1
ATOM 1534 O O . LYS A 1 190 ? -10.856 22.888 9.188 1.00 93.25 190 LYS A O 1
ATOM 1539 N N . CYS A 1 191 ? -9.340 21.757 10.394 1.00 92.00 191 CYS A N 1
ATOM 1540 C CA . CYS A 1 191 ? -8.265 21.863 9.398 1.00 92.00 191 CYS A CA 1
ATOM 1541 C C . CYS A 1 191 ? -7.841 20.524 8.782 1.00 92.00 191 CYS A C 1
ATOM 1543 O O . CYS A 1 191 ? -6.949 20.516 7.940 1.00 92.00 191 CYS A O 1
ATOM 1545 N N . HIS A 1 192 ? -8.440 19.403 9.200 1.00 89.69 192 HIS A N 1
ATOM 1546 C CA . HIS A 1 192 ? -8.113 18.041 8.756 1.00 89.69 192 HIS A CA 1
ATOM 1547 C C . HIS A 1 192 ? -6.639 17.639 8.923 1.00 89.69 192 HIS A C 1
ATOM 1549 O O . HIS A 1 192 ? -6.182 16.680 8.311 1.00 89.69 192 HIS A O 1
ATOM 1555 N N . SER A 1 193 ? -5.903 18.354 9.775 1.00 94.31 193 SER A N 1
ATOM 1556 C CA . SER A 1 193 ? -4.534 18.026 10.160 1.00 94.31 193 SER A CA 1
ATOM 1557 C C . SER A 1 193 ? -4.527 16.977 11.269 1.00 94.31 193 SER A C 1
ATOM 1559 O O . SER A 1 193 ? -5.270 17.101 12.245 1.00 94.31 193 SER A O 1
ATOM 1561 N N . GLY A 1 194 ? -3.672 15.973 11.121 1.00 94.06 194 GLY A N 1
ATOM 1562 C CA . GLY A 1 194 ? -3.368 14.943 12.101 1.00 94.06 194 GLY A CA 1
ATOM 1563 C C . GLY A 1 194 ? -2.146 15.259 12.956 1.00 94.06 194 GLY A C 1
ATOM 1564 O O . GLY A 1 194 ? -1.823 14.471 13.824 1.00 94.06 194 GLY A O 1
ATOM 1565 N N . HIS A 1 195 ? -1.461 16.394 12.778 1.00 94.94 195 HIS A N 1
ATOM 1566 C CA . HIS A 1 195 ? -0.207 16.667 13.504 1.00 94.94 195 HIS A CA 1
ATOM 1567 C C . HIS A 1 195 ? -0.372 16.746 15.033 1.00 94.94 195 HIS A C 1
ATOM 1569 O O . HIS A 1 195 ? 0.591 16.535 15.763 1.00 94.94 195 HIS A O 1
ATOM 1575 N N . LEU A 1 196 ? -1.585 17.013 15.527 1.00 91.31 196 LEU A N 1
ATOM 1576 C CA . LEU A 1 196 ? -1.931 16.890 16.945 1.00 91.31 196 LEU A CA 1
ATOM 1577 C C . LEU A 1 196 ? -2.514 15.494 17.239 1.00 91.31 196 LEU A C 1
ATOM 1579 O O . LEU A 1 196 ? -3.586 15.377 17.835 1.00 91.31 196 LEU A O 1
ATOM 1583 N N . ASN A 1 197 ? -1.850 14.436 16.761 1.00 88.62 197 ASN A N 1
ATOM 1584 C CA . ASN A 1 197 ? -2.317 13.068 16.959 1.00 88.62 197 ASN A CA 1
ATOM 1585 C C . ASN A 1 197 ? -2.067 12.645 18.409 1.00 88.62 197 ASN A C 1
ATOM 1587 O O . ASN A 1 197 ? -0.942 12.686 18.900 1.00 88.62 197 ASN A O 1
ATOM 1591 N N . TYR A 1 198 ? -3.112 12.185 19.077 1.00 88.81 198 TYR A N 1
ATOM 1592 C CA . TYR A 1 198 ? -3.019 11.438 20.325 1.00 88.81 198 TYR A CA 1
ATOM 1593 C C . TYR A 1 198 ? -3.782 10.143 20.113 1.00 88.81 198 TYR A C 1
ATOM 1595 O O . TYR A 1 198 ? -4.827 10.145 19.462 1.00 88.81 198 TYR A O 1
ATOM 1603 N N . ILE A 1 199 ? -3.266 9.038 20.639 1.00 90.81 199 ILE A N 1
ATOM 1604 C CA . ILE A 1 199 ? -3.843 7.703 20.481 1.00 90.81 199 ILE A CA 1
ATOM 1605 C C . ILE A 1 199 ? -3.977 7.036 21.839 1.00 90.81 199 ILE A C 1
ATOM 1607 O O . ILE A 1 199 ? -3.209 7.312 22.760 1.00 90.81 199 ILE A O 1
ATOM 1611 N N . ASP A 1 200 ? -4.965 6.162 21.944 1.00 91.12 200 ASP A N 1
ATOM 1612 C CA . ASP A 1 200 ? -5.180 5.364 23.138 1.00 91.12 200 ASP A CA 1
ATOM 1613 C C . ASP A 1 200 ? -4.322 4.101 23.055 1.00 91.12 200 ASP A C 1
ATOM 1615 O O . ASP A 1 200 ? -4.234 3.461 22.004 1.00 91.12 200 ASP A O 1
ATOM 1619 N N . LEU A 1 201 ? -3.681 3.757 24.169 1.00 92.81 201 LEU A N 1
ATOM 1620 C CA . LEU A 1 201 ? -2.828 2.580 24.292 1.00 92.81 201 LEU A CA 1
ATOM 1621 C C . LEU A 1 201 ? -3.388 1.657 25.369 1.00 92.81 201 LEU A C 1
ATOM 1623 O O . LEU A 1 201 ? -3.828 2.120 26.423 1.00 92.81 201 LEU A O 1
ATOM 1627 N N . CYS A 1 202 ? -3.303 0.345 25.151 1.00 91.31 202 CYS A N 1
ATOM 1628 C CA . CYS A 1 202 ? -3.566 -0.623 26.210 1.00 91.31 202 CYS A CA 1
ATOM 1629 C C . CYS A 1 202 ? -2.606 -0.366 27.392 1.00 91.31 202 CYS A C 1
ATOM 1631 O O . CYS A 1 202 ? -1.389 -0.416 27.195 1.00 91.31 202 CYS A O 1
ATOM 1633 N N . PRO A 1 203 ? -3.090 -0.150 28.628 1.00 90.50 203 PRO A N 1
ATOM 1634 C CA . PRO A 1 203 ? -2.215 0.144 29.766 1.00 90.50 203 PRO A CA 1
ATOM 1635 C C . PRO A 1 203 ? -1.277 -1.020 30.127 1.00 90.50 203 PRO A C 1
ATOM 1637 O O . PRO A 1 203 ? -0.229 -0.795 30.726 1.00 90.50 203 PRO A O 1
ATOM 1640 N N . GLN A 1 204 ? -1.624 -2.253 29.743 1.00 93.81 204 GLN A N 1
ATOM 1641 C CA . GLN A 1 204 ? -0.829 -3.448 30.027 1.00 93.81 204 GLN A CA 1
ATOM 1642 C C . GLN A 1 204 ? 0.273 -3.695 28.988 1.00 93.81 204 GLN A C 1
ATOM 1644 O O . GLN A 1 204 ? 1.420 -3.925 29.360 1.00 93.81 204 GLN A O 1
ATOM 1649 N N . CYS A 1 205 ? -0.056 -3.669 27.691 1.00 94.56 205 CYS A N 1
ATOM 1650 C CA . CYS A 1 205 ? 0.879 -4.045 26.619 1.00 94.56 205 CYS A CA 1
ATOM 1651 C C . CYS A 1 205 ? 1.273 -2.895 25.684 1.00 94.56 205 CYS A C 1
ATOM 1653 O O . CYS A 1 205 ? 2.081 -3.096 24.782 1.00 94.56 205 CYS A O 1
ATOM 1655 N N . ARG A 1 206 ? 0.711 -1.695 25.881 1.00 93.44 206 ARG A N 1
ATOM 1656 C CA . ARG A 1 206 ? 0.888 -0.508 25.026 1.00 93.44 206 ARG A CA 1
ATOM 1657 C C . ARG A 1 206 ? 0.459 -0.698 23.563 1.00 93.44 206 ARG A C 1
ATOM 1659 O O . ARG A 1 206 ? 0.843 0.098 22.715 1.00 93.44 206 ARG A O 1
ATOM 1666 N N . SER A 1 207 ? -0.341 -1.723 23.260 1.00 94.19 207 SER A N 1
ATOM 1667 C CA . SER A 1 207 ? -0.910 -1.924 21.920 1.00 94.19 207 SER A CA 1
ATOM 1668 C C . SER A 1 207 ? -1.910 -0.819 21.563 1.00 94.19 207 SER A C 1
ATOM 1670 O O . SER A 1 207 ? -2.690 -0.397 22.417 1.00 94.19 207 SER A O 1
ATOM 1672 N N . ILE A 1 208 ? -1.903 -0.399 20.294 1.00 94.19 208 ILE A N 1
ATOM 1673 C CA . ILE A 1 208 ? -2.900 0.499 19.678 1.00 94.19 208 ILE A CA 1
ATOM 1674 C C . ILE A 1 208 ? -4.117 -0.261 19.126 1.00 94.19 208 ILE A C 1
ATOM 1676 O O . ILE A 1 208 ? -5.142 0.338 18.787 1.00 94.19 208 ILE A O 1
ATOM 1680 N N . GLU A 1 209 ? -4.001 -1.585 19.002 1.00 92.44 209 GLU A N 1
ATOM 1681 C CA . GLU A 1 209 ? -5.057 -2.483 18.538 1.00 92.44 209 GLU A CA 1
ATOM 1682 C C . GLU A 1 209 ? -5.986 -2.804 19.706 1.00 92.44 209 GLU A C 1
ATOM 1684 O O . GLU A 1 209 ? -5.973 -3.883 20.292 1.00 92.44 209 GLU A O 1
ATOM 1689 N N . ILE A 1 210 ? -6.720 -1.773 20.107 1.00 90.50 210 ILE A N 1
ATOM 1690 C CA . ILE A 1 210 ? -7.747 -1.829 21.135 1.00 90.50 210 ILE A CA 1
ATOM 1691 C C . ILE A 1 210 ? -9.103 -1.553 20.498 1.00 90.50 210 ILE A C 1
ATOM 1693 O O . ILE A 1 210 ? -9.217 -0.678 19.635 1.00 90.50 210 ILE A O 1
ATOM 1697 N N . ASP A 1 211 ? -10.116 -2.279 20.956 1.00 85.00 211 ASP A N 1
ATOM 1698 C CA . ASP A 1 211 ? -11.495 -2.122 20.516 1.00 85.00 211 ASP A CA 1
ATOM 1699 C C . ASP A 1 211 ? -12.379 -1.707 21.684 1.00 85.00 211 ASP A C 1
ATOM 1701 O O . ASP A 1 211 ? -12.196 -2.133 22.827 1.00 85.00 211 ASP A O 1
ATOM 1705 N N . MET A 1 212 ? -13.365 -0.869 21.382 1.00 84.31 212 MET A N 1
ATOM 1706 C CA . MET A 1 212 ? -14.367 -0.471 22.355 1.00 84.31 212 MET A CA 1
ATOM 1707 C C . MET A 1 212 ? -15.319 -1.643 22.587 1.00 84.31 212 MET A C 1
ATOM 1709 O O . MET A 1 212 ? -15.943 -2.146 21.655 1.00 84.31 212 MET A O 1
ATOM 1713 N N . GLN A 1 213 ? -15.416 -2.083 23.836 1.00 84.31 213 GLN A N 1
ATOM 1714 C CA . GLN A 1 213 ? -16.263 -3.198 24.243 1.00 84.31 213 GLN A CA 1
ATOM 1715 C C . GLN A 1 213 ? -17.279 -2.712 25.270 1.00 84.31 213 GLN A C 1
ATOM 1717 O O . GLN A 1 213 ? -16.940 -1.960 26.186 1.00 84.31 213 GLN A O 1
ATOM 1722 N N . THR A 1 214 ? -18.526 -3.161 25.145 1.00 86.69 214 THR A N 1
ATOM 1723 C CA . THR A 1 214 ? -19.534 -2.937 26.183 1.00 86.69 214 THR A CA 1
ATOM 1724 C C . THR A 1 214 ? -19.157 -3.757 27.410 1.00 86.69 214 THR A C 1
ATOM 1726 O O . THR A 1 214 ? -19.080 -4.985 27.342 1.00 86.69 214 THR A O 1
ATOM 1729 N N . SER A 1 215 ? -18.915 -3.081 28.529 1.00 88.94 215 SER A N 1
ATOM 1730 C CA . SER A 1 215 ? -18.665 -3.723 29.817 1.00 88.94 215 SER A CA 1
ATOM 1731 C C . SER A 1 215 ? -19.985 -3.988 30.537 1.00 88.94 215 SER A C 1
ATOM 1733 O O . SER A 1 215 ? -20.871 -3.132 30.549 1.00 88.94 215 SER A O 1
ATOM 1735 N N . LEU A 1 216 ? -20.120 -5.169 31.137 1.00 89.94 216 LEU A N 1
ATOM 1736 C CA . LEU A 1 216 ? -21.244 -5.525 31.990 1.00 89.94 216 LEU A CA 1
ATOM 1737 C C . LEU A 1 216 ? -20.771 -5.734 33.422 1.00 89.94 216 LEU A C 1
ATOM 1739 O O . LEU A 1 216 ? -19.791 -6.427 33.682 1.00 89.94 216 LEU A O 1
ATOM 1743 N N . HIS A 1 217 ? -21.532 -5.173 34.356 1.00 91.25 217 HIS A N 1
ATOM 1744 C CA . HIS A 1 217 ? -21.346 -5.362 35.786 1.00 91.25 217 HIS A CA 1
ATOM 1745 C C . HIS A 1 217 ? -22.417 -6.309 36.342 1.00 91.25 217 HIS A C 1
ATOM 1747 O O . HIS A 1 217 ? -23.620 -6.087 36.188 1.00 91.25 217 HIS A O 1
ATOM 1753 N N . CYS A 1 218 ? -21.991 -7.366 37.033 1.00 90.81 218 CYS A N 1
ATOM 1754 C CA . CYS A 1 218 ? -22.889 -8.240 37.774 1.00 90.81 218 CYS A CA 1
ATOM 1755 C C . CYS A 1 218 ? -23.151 -7.693 39.181 1.00 90.81 218 CYS A C 1
ATOM 1757 O O . CYS A 1 218 ? -22.421 -8.014 40.117 1.00 90.81 218 CYS A O 1
ATOM 1759 N N . PHE A 1 219 ? -24.270 -6.994 39.368 1.00 89.88 219 PHE A N 1
ATOM 1760 C CA . PHE A 1 219 ? -24.675 -6.440 40.671 1.00 89.88 219 PHE A CA 1
ATOM 1761 C C . PHE A 1 219 ? -24.777 -7.465 41.814 1.00 89.88 219 PHE A C 1
ATOM 1763 O O . PHE A 1 219 ? -24.711 -7.089 42.978 1.00 89.88 219 PHE A O 1
ATOM 1770 N N . ASN A 1 220 ? -24.919 -8.760 41.511 1.00 91.06 220 ASN A N 1
ATOM 1771 C CA . ASN A 1 220 ? -25.001 -9.803 42.535 1.00 91.06 220 ASN A CA 1
ATOM 1772 C C . ASN A 1 220 ? -23.634 -10.222 43.113 1.00 91.06 220 ASN A C 1
ATOM 1774 O O . ASN A 1 220 ? -23.596 -10.781 44.202 1.00 91.06 220 ASN A O 1
ATOM 1778 N N . CYS A 1 221 ? -22.528 -10.051 42.381 1.00 94.06 221 CYS A N 1
ATOM 1779 C CA . CYS A 1 221 ? -21.204 -10.520 42.829 1.00 94.06 221 CYS A CA 1
ATOM 1780 C C . CYS A 1 221 ? -20.051 -9.543 42.555 1.00 94.06 221 CYS A C 1
ATOM 1782 O O . CYS A 1 221 ? -18.916 -9.841 42.910 1.00 94.06 221 CYS A O 1
ATOM 1784 N N . GLY A 1 222 ? -20.312 -8.401 41.916 1.00 91.25 222 GLY A N 1
ATOM 1785 C CA . GLY A 1 222 ? -19.309 -7.382 41.608 1.00 91.25 222 GLY A CA 1
ATOM 1786 C C . GLY A 1 222 ? -18.420 -7.683 40.398 1.00 91.25 222 GLY A C 1
ATOM 1787 O O . GLY A 1 222 ? -17.563 -6.873 40.068 1.00 91.25 222 GLY A O 1
ATOM 1788 N N . HIS A 1 223 ? -18.589 -8.823 39.718 1.00 93.19 223 HIS A N 1
ATOM 1789 C CA . HIS A 1 223 ? -17.771 -9.157 38.549 1.00 93.19 223 HIS A CA 1
ATOM 1790 C C . HIS A 1 223 ? -18.069 -8.217 37.371 1.00 93.19 223 HIS A C 1
ATOM 1792 O O . HIS A 1 223 ? -19.237 -8.008 37.029 1.00 93.19 223 HIS A O 1
ATOM 1798 N N . VAL A 1 224 ? -17.014 -7.681 36.756 1.00 91.38 224 VAL A N 1
ATOM 1799 C CA . VAL A 1 224 ? -17.066 -6.782 35.599 1.00 91.38 224 VAL A CA 1
ATOM 1800 C C . VAL A 1 224 ? -16.240 -7.393 34.476 1.00 91.38 224 VAL A C 1
ATOM 1802 O O . VAL A 1 224 ? -15.078 -7.727 34.693 1.00 91.38 224 VAL A O 1
ATOM 1805 N N . ASP A 1 225 ? -16.837 -7.539 33.297 1.00 90.75 225 ASP A N 1
ATOM 1806 C CA . ASP A 1 225 ? -16.176 -8.080 32.103 1.00 90.75 225 ASP A CA 1
ATOM 1807 C C . ASP A 1 225 ? -16.927 -7.625 30.834 1.00 90.75 225 ASP A C 1
ATOM 1809 O O . ASP A 1 225 ? -17.999 -7.020 30.905 1.00 90.75 225 ASP A O 1
ATOM 1813 N N . SER A 1 226 ? -16.381 -7.921 29.659 1.00 90.56 226 SER A N 1
ATOM 1814 C CA . SER A 1 226 ? -17.010 -7.712 28.355 1.00 90.56 226 SER A CA 1
ATOM 1815 C C . SER A 1 226 ? -18.373 -8.400 28.254 1.00 90.56 226 SER A C 1
ATOM 1817 O O . SER A 1 226 ? -18.560 -9.527 28.711 1.00 90.56 226 SER A O 1
ATOM 1819 N N . GLN A 1 227 ? -19.328 -7.782 27.558 1.00 89.62 227 GLN A N 1
ATOM 1820 C CA . GLN A 1 227 ? -20.640 -8.379 27.292 1.00 89.62 227 GLN A CA 1
ATOM 1821 C C . GLN A 1 227 ? -20.541 -9.786 26.674 1.00 89.62 227 GLN A C 1
ATOM 1823 O O . GLN A 1 227 ? -21.373 -10.648 26.966 1.00 89.62 227 GLN A O 1
ATOM 1828 N N . GLN A 1 228 ? -19.515 -10.045 25.859 1.00 90.06 228 GLN A N 1
ATOM 1829 C CA . GLN A 1 228 ? -19.271 -11.360 25.270 1.00 90.06 228 GLN A CA 1
ATOM 1830 C C . GLN A 1 228 ? -19.001 -12.433 26.336 1.00 90.06 228 GLN A C 1
ATOM 1832 O O . GLN A 1 228 ? -19.550 -13.531 26.229 1.00 90.06 228 GLN A O 1
ATOM 1837 N N . ALA A 1 229 ? -18.251 -12.117 27.398 1.00 91.06 229 ALA A N 1
ATOM 1838 C CA . ALA A 1 229 ? -17.995 -13.039 28.509 1.00 91.06 229 ALA A CA 1
ATOM 1839 C C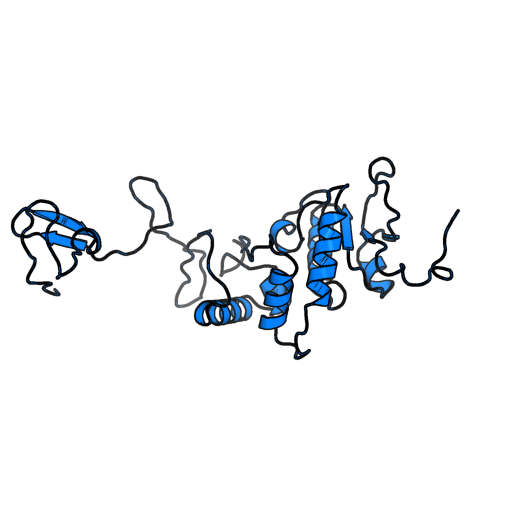 . ALA A 1 229 ? -19.288 -13.469 29.231 1.00 91.06 229 ALA A C 1
ATOM 1841 O O . ALA A 1 229 ? -19.399 -14.612 29.692 1.00 91.06 229 ALA A O 1
ATOM 1842 N N . PHE A 1 230 ? -20.295 -12.589 29.252 1.00 91.31 230 PHE A N 1
ATOM 1843 C CA . PHE A 1 230 ? -21.624 -12.849 29.809 1.00 91.31 230 PHE A CA 1
ATOM 1844 C C . PHE A 1 230 ? -22.596 -13.523 28.828 1.00 91.31 230 PHE A C 1
ATOM 1846 O O . PHE A 1 230 ? -23.650 -14.007 29.245 1.00 91.31 230 PHE A O 1
ATOM 1853 N N . SER A 1 231 ? -22.288 -13.554 27.530 1.00 90.56 231 SER A N 1
ATOM 1854 C CA . SER A 1 231 ? -23.192 -14.084 26.508 1.00 90.56 231 SER A CA 1
ATOM 1855 C C . SER A 1 231 ? -23.296 -15.608 26.590 1.00 90.56 231 SER A C 1
ATOM 1857 O O . SER A 1 231 ? -22.293 -16.326 26.594 1.00 90.56 231 SER A O 1
ATOM 1859 N N . ARG A 1 232 ? -24.523 -16.126 26.678 1.00 88.12 232 ARG A N 1
ATOM 1860 C CA . ARG A 1 232 ? -24.855 -17.559 26.651 1.00 88.12 232 ARG A CA 1
ATOM 1861 C C . ARG A 1 232 ? -26.041 -17.783 25.711 1.00 88.12 232 ARG A C 1
ATOM 1863 O O . ARG A 1 232 ? -26.770 -16.848 25.389 1.00 88.12 232 ARG A O 1
ATOM 1870 N N . SER A 1 233 ? -26.281 -19.034 25.320 1.00 79.94 233 SER A N 1
ATOM 1871 C CA . SER A 1 233 ? -27.290 -19.461 24.328 1.00 79.94 233 SER A CA 1
ATOM 1872 C C . SER A 1 233 ? -28.753 -19.060 24.614 1.00 79.94 233 SER A C 1
ATOM 1874 O O . SER A 1 233 ? -29.620 -19.322 23.789 1.00 79.94 233 SER A O 1
ATOM 1876 N N . GLY A 1 234 ? -29.046 -18.391 25.737 1.00 77.94 234 GLY A N 1
ATOM 1877 C CA . GLY A 1 234 ? -30.377 -17.884 26.094 1.00 77.94 234 GLY A CA 1
ATOM 1878 C C . GLY A 1 234 ? -30.392 -16.500 26.761 1.00 77.94 234 GLY A C 1
ATOM 1879 O O . GLY A 1 234 ? -31.385 -16.144 27.404 1.00 77.94 234 GLY A O 1
ATOM 1880 N N . GLY A 1 235 ? -29.305 -15.726 26.668 1.00 86.38 235 GLY A N 1
ATOM 1881 C CA . GLY A 1 235 ? -29.209 -14.369 27.218 1.00 86.38 235 GLY A CA 1
ATOM 1882 C C . GLY A 1 235 ? -27.903 -14.107 27.967 1.00 86.38 235 GLY A C 1
ATOM 1883 O O . GLY A 1 235 ? -26.911 -14.802 27.772 1.00 86.38 235 GLY A O 1
ATOM 1884 N N . LEU A 1 236 ? -27.913 -13.096 28.836 1.00 90.31 236 LEU A N 1
ATOM 1885 C CA . LEU A 1 236 ? -26.743 -12.681 29.610 1.00 90.31 236 LEU A CA 1
ATOM 1886 C C . LEU A 1 236 ? -26.718 -13.377 30.980 1.00 90.31 236 LEU A C 1
ATOM 1888 O O . LEU A 1 236 ? -27.697 -13.324 31.727 1.00 90.31 236 LEU A O 1
ATOM 1892 N N . SER A 1 237 ? -25.604 -14.024 31.322 1.00 93.19 237 SER A N 1
ATOM 1893 C CA . SER A 1 237 ? -25.370 -14.689 32.610 1.00 93.19 237 SER A CA 1
ATOM 1894 C C . SER A 1 237 ? -23.942 -14.440 33.088 1.00 93.19 237 SER A C 1
ATOM 1896 O O . SER A 1 237 ? -23.005 -14.461 32.294 1.00 93.19 237 SER A O 1
ATOM 1898 N N . CYS A 1 238 ? -23.767 -14.180 34.385 1.00 92.81 238 CYS A N 1
ATOM 1899 C CA . CYS A 1 238 ? -22.449 -13.940 34.962 1.00 92.81 238 CYS A CA 1
ATOM 1900 C C . CYS A 1 238 ? -21.583 -15.209 34.908 1.00 92.81 238 CYS A C 1
ATOM 1902 O O . CYS A 1 238 ? -22.010 -16.234 35.437 1.00 92.81 238 CYS A O 1
ATOM 1904 N N . PRO A 1 239 ? -20.353 -15.165 34.363 1.00 93.31 239 PRO A N 1
ATOM 1905 C CA . PRO A 1 239 ? -19.474 -16.334 34.346 1.00 93.31 239 PRO A CA 1
ATOM 1906 C C . PRO A 1 239 ? -19.008 -16.756 35.749 1.00 93.31 239 PRO A C 1
ATOM 1908 O O . PRO A 1 239 ? -18.618 -17.904 35.927 1.00 93.31 239 PRO A O 1
ATOM 1911 N N . ASN A 1 240 ? -19.072 -15.855 36.738 1.00 93.94 240 ASN A N 1
ATOM 1912 C CA . ASN A 1 240 ? -18.581 -16.103 38.093 1.00 93.94 240 ASN A CA 1
ATOM 1913 C C . ASN A 1 240 ? -19.653 -16.707 39.024 1.00 93.94 240 ASN A C 1
ATOM 1915 O O . ASN A 1 240 ? -19.393 -17.682 39.717 1.00 93.94 240 ASN A O 1
ATOM 1919 N N . CYS A 1 241 ? -20.879 -16.163 39.032 1.00 94.38 241 CYS A N 1
ATOM 1920 C CA . CYS A 1 241 ? -21.961 -16.642 39.912 1.00 94.38 241 CYS A CA 1
ATOM 1921 C C . CYS A 1 241 ? -23.147 -17.290 39.180 1.00 94.38 241 CYS A C 1
ATOM 1923 O O . CYS A 1 241 ? -24.126 -17.663 39.821 1.00 94.38 241 CYS A O 1
ATOM 1925 N N . LEU A 1 242 ? -23.089 -17.389 37.846 1.00 92.25 242 LEU A N 1
ATOM 1926 C CA . LEU A 1 242 ? -24.107 -17.984 36.964 1.00 92.25 242 LEU A CA 1
ATOM 1927 C C . LEU A 1 242 ? -25.476 -17.283 36.969 1.00 92.25 242 LEU A C 1
ATOM 1929 O O . LEU A 1 242 ? -26.392 -17.681 36.243 1.00 92.25 242 LEU A O 1
ATOM 1933 N N . GLN A 1 243 ? -25.616 -16.189 37.719 1.00 89.75 243 GLN A N 1
ATOM 1934 C CA . GLN A 1 243 ? -26.852 -15.425 37.786 1.00 89.75 243 GLN A CA 1
ATOM 1935 C C . GLN A 1 243 ? -27.185 -14.799 36.430 1.00 89.75 243 GLN A C 1
ATOM 1937 O O . GLN A 1 243 ? -26.342 -14.174 35.784 1.00 89.75 243 GLN A O 1
ATOM 1942 N N . ARG A 1 244 ? -28.444 -14.938 36.007 1.00 90.06 244 ARG A N 1
ATOM 1943 C CA . ARG A 1 244 ? -28.958 -14.320 34.778 1.00 90.06 244 ARG A CA 1
ATOM 1944 C C . ARG A 1 244 ? -29.136 -12.811 34.973 1.00 90.06 244 ARG A C 1
ATOM 1946 O O . ARG A 1 244 ? -29.838 -12.397 35.897 1.00 90.06 244 ARG A O 1
ATOM 1953 N N . LEU A 1 245 ? -28.549 -12.000 34.093 1.00 85.06 245 LEU A N 1
ATOM 1954 C CA . LEU A 1 245 ? -28.724 -10.547 34.100 1.00 85.06 245 LEU A CA 1
ATOM 1955 C C . LEU A 1 245 ? -30.063 -10.189 33.447 1.00 85.06 245 LEU A C 1
ATOM 1957 O O . LEU A 1 245 ? -30.409 -10.717 32.391 1.00 85.06 245 LEU A O 1
ATOM 1961 N N . ARG A 1 246 ? -30.832 -9.312 34.101 1.00 75.62 246 ARG A N 1
ATOM 1962 C CA . ARG A 1 246 ? -32.182 -8.908 33.662 1.00 75.62 246 ARG A CA 1
ATOM 1963 C C . ARG A 1 246 ? -32.290 -7.438 33.253 1.00 75.62 246 ARG A C 1
ATOM 1965 O O . ARG A 1 246 ? -33.316 -7.059 32.708 1.00 75.62 246 ARG A O 1
ATOM 1972 N N . HIS A 1 247 ? -31.268 -6.623 33.510 1.00 59.75 247 HIS A N 1
ATOM 1973 C CA . HIS A 1 247 ? -31.297 -5.187 33.246 1.00 59.75 247 HIS A CA 1
ATOM 1974 C C . HIS A 1 247 ? -29.965 -4.731 32.652 1.00 59.75 247 HIS A C 1
ATOM 1976 O O . HIS A 1 247 ? -28.925 -4.867 33.292 1.00 59.75 247 HIS A O 1
ATOM 1982 N N . ILE A 1 248 ? -30.020 -4.167 31.448 1.00 61.03 248 ILE A N 1
ATOM 1983 C CA . ILE A 1 248 ? -29.050 -3.173 30.996 1.00 61.03 248 ILE A CA 1
ATOM 1984 C C . ILE A 1 248 ? -29.774 -1.847 31.232 1.00 61.03 248 ILE A C 1
ATOM 1986 O O . ILE A 1 248 ? -30.552 -1.406 30.391 1.00 61.03 248 ILE A O 1
ATOM 1990 N N . GLY A 1 249 ? -29.659 -1.299 32.444 1.00 49.19 249 GLY A N 1
ATOM 1991 C CA . GLY A 1 249 ? -30.050 0.090 32.668 1.00 49.19 249 GLY A CA 1
ATOM 1992 C C . GLY A 1 249 ? -29.108 0.946 31.834 1.00 49.19 249 GLY A C 1
ATOM 1993 O O . GLY A 1 249 ? -27.898 0.868 32.029 1.00 49.19 249 GLY A O 1
ATOM 1994 N N . VAL A 1 250 ? -29.656 1.646 30.848 1.00 43.47 250 VAL A N 1
ATOM 1995 C CA . VAL A 1 250 ? -28.939 2.698 30.133 1.00 43.47 250 VAL A CA 1
ATOM 1996 C C . VAL A 1 250 ? -29.017 3.909 31.060 1.00 43.47 250 VAL A C 1
ATOM 1998 O O . VAL A 1 250 ? -30.108 4.452 31.224 1.00 43.47 250 VAL A O 1
ATOM 2001 N N . ASP A 1 251 ? -27.920 4.232 31.741 1.00 38.94 251 ASP A N 1
ATOM 2002 C CA . ASP A 1 251 ? -27.715 5.591 32.264 1.00 38.94 251 ASP A CA 1
ATOM 2003 C C . ASP A 1 251 ? -27.221 6.488 31.121 1.00 38.94 251 ASP A C 1
ATOM 2005 O O . ASP A 1 251 ? -26.411 5.995 30.295 1.00 38.94 251 ASP A O 1
#

Nearest PDB structures (foldseek):
  8w2h-assembly1_A  TM=2.066E-01  e=9.599E-01  Homo sapiens
  9asb-assembly1_A  TM=3.305E-01  e=3.570E+00  Homo sapiens

Sequence (251 aa):
MSITRADISVEAQAIPCWIGFRNSESYSTDFEVFNDVSDFLAAGLDYEVICLNLPAEAQDQALIQLRCQPSSFMAMIKVITPSPLSEYLANGLFQPDFKQELENYWQRKSLIKLPGQDDVSYRLLSFMWLFPEYRLQPVATPEKPHLYEYPLLQLLTGSAKASQLLLDKLLNRHWLAPTKLKDRVRLCSKCHSGHLNYIDLCPQCRSIEIDMQTSLHCFNCGHVDSQQAFSRSGGLSCPNCLQRLRHIGVD

Mean predicted aligned error: 9.11 Å

pLDDT: mean 85.84, std 15.59, range [30.22, 97.62]

Radius of gyration: 25.61 Å; Cα contacts (8 Å, |Δi|>4): 308; chains: 1; bounding box: 61×42×79 Å

InterPro domains:
  IPR040572 Thaumarchaeal output domain 1 [PF18551] (117-251)

Foldseek 3Di:
DDDDPPPDPPVPQAQAAEEDDDDPPPAPGRHHYHPALVRVVVVVDAHQHYEYDDPQVRVQVSLLVQCLDPRRVLHQYAYQDDHPCCLQRHLYHDDNPCVVVVVLLVVLVVPPPDDPDLPLLSSVLSSCSSRVPRDQDWDADLVDQQRIARSSLCSSQVDRVRSVVSVCVCVVVVVDDDDDDPDDFDADPPPRGRNVPDADADPPPRDSPDDDFDWDADPVPGDIDGQVCQDDPPAGAHPPPRHGDDDPPDD